Protein AF-A0AAP4A668-F1 (afdb_monomer_lite)

Foldseek 3Di:
DDAFAADCVLLVLLVCLCPVQVLLLQQQKDWDQPDPVVSDIDIDRCNVVLVVLSVLLNVLNVVRRPQDFPPVPDAFARLSVLVNLVSLVSNLVSLVVLCRSLVFDCVCQVQACPQVVDCADVNRDHLVLVSVLVNLLSYPWDCWSQPNVRNDPDNTKGFPHKGAQPCPVVDDRPAGIWGWIADPDPVDGTDIDGHHVRSVSVSSNVSSVCSVSSSVSSVVSVVVVVVVLVPDDQDDPVNDPDPLVSLVSVLVNCCSRVNPVPNPVSVVVSCVVPDDDPDPVPDD

Sequence (284 aa):
MFQIKIDTEILIKLREKINDEVNISYNKEYYYVVDKKRKKTKEFRAWDKICAIMDRLDDTIDYLNNLELNTGKYRKSAFDFYDFMNNASVVVDCIKELAKIFNVNDNYLKKSTNIFKQLGKDDEGTDEKYFEYLRSLCSVHPIETSRHRRYQDNDFECSPYVAWNNGIMGFNNDC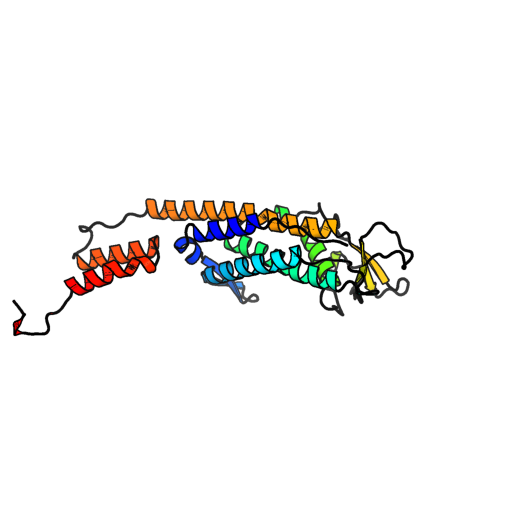DLFAIVYTSRDDEWSKKIGIYISQVFEYIETRVSFINNIVEEIEKYYNEVISFFKNKHIKKVCEFDNYIDYLKNLDKEAKERFGSEYSSKFDYIINLLTLKISNQKNKK

Secondary structure (DSSP, 8-state):
-B-----SHHHHHHHHHHHHTHHHHHT-EEEEEEETTTTEEEEEESHHHHHHHHHHHHHHHHHHHH--B--SS-SS--HHHHHHHHHHHHHHHHHHHHHHHTT---HHHHH--TTT----TTS---HHHHHHHHHHHHSS--S--GGGGGG-SSS--EEEEEEE--STT---TT-SEEEEEE---SS-SEEEEEE-HHHHHHHHHHHHHTHHHHHHHHHHHHHHHHHHHHHS----GGGSSSHHHHHHHHHHHHHHHH-GGGTHHHHHHHHHHT-----GGG--

Radius of gyration: 27.82 Å; chains: 1; bounding box: 86×35×78 Å

pLDDT: mean 86.7, std 12.18, range [50.31, 98.44]

Organism: Clostridium perfringens (NCBI:txid1502)

Structure (mmCIF, N/CA/C/O backbone):
data_AF-A0AAP4A668-F1
#
_entry.id   AF-A0AAP4A668-F1
#
loop_
_atom_site.group_PDB
_atom_site.id
_atom_site.type_symbol
_atom_site.label_atom_id
_atom_site.label_alt_id
_atom_site.label_comp_id
_atom_site.label_asym_id
_atom_site.label_entity_id
_atom_site.label_seq_id
_atom_site.pdbx_PDB_ins_code
_atom_site.Cartn_x
_atom_site.Cartn_y
_atom_site.Cartn_z
_atom_site.occupancy
_atom_site.B_iso_or_equiv
_atom_site.auth_seq_id
_atom_site.auth_comp_id
_atom_site.auth_asym_id
_atom_site.auth_atom_id
_atom_site.pdbx_PDB_model_num
ATOM 1 N N . MET A 1 1 ? 4.989 -7.606 -27.480 1.00 85.62 1 MET A N 1
ATOM 2 C CA . MET A 1 1 ? 3.854 -7.085 -26.698 1.00 85.62 1 MET A CA 1
ATOM 3 C C . MET A 1 1 ? 4.035 -7.573 -25.278 1.00 85.62 1 MET A C 1
ATOM 5 O O . MET A 1 1 ? 4.351 -8.747 -25.115 1.00 85.62 1 MET A O 1
ATOM 9 N N . PHE A 1 2 ? 3.911 -6.687 -24.296 1.00 93.25 2 PHE A N 1
ATOM 10 C CA . PHE A 1 2 ? 4.075 -7.027 -22.882 1.00 93.25 2 PHE A CA 1
ATOM 11 C C . PHE A 1 2 ? 2.800 -6.697 -22.120 1.00 93.25 2 PHE A C 1
ATOM 13 O O . PHE A 1 2 ? 2.133 -5.718 -22.438 1.00 93.25 2 PHE A O 1
ATOM 20 N N . GLN A 1 3 ? 2.481 -7.495 -21.111 1.00 96.00 3 GLN A N 1
ATOM 21 C CA . GLN A 1 3 ? 1.351 -7.259 -20.225 1.00 96.00 3 GLN A CA 1
ATOM 22 C C . GLN A 1 3 ? 1.674 -7.891 -18.875 1.00 96.00 3 GLN A C 1
ATOM 24 O O . GLN A 1 3 ? 2.141 -9.030 -18.831 1.00 96.00 3 GLN A O 1
ATOM 29 N N . ILE A 1 4 ? 1.465 -7.143 -17.795 1.00 97.25 4 ILE A N 1
ATOM 30 C CA . ILE A 1 4 ? 1.634 -7.663 -16.438 1.00 97.25 4 ILE A CA 1
ATOM 31 C C . ILE A 1 4 ? 0.404 -8.493 -16.060 1.00 97.25 4 ILE A C 1
ATOM 33 O O . ILE A 1 4 ? -0.700 -8.215 -16.534 1.00 97.25 4 ILE A O 1
ATOM 37 N N . LYS A 1 5 ? 0.584 -9.517 -15.224 1.00 96.06 5 LYS A N 1
ATOM 38 C CA . LYS A 1 5 ? -0.512 -10.331 -14.688 1.00 96.06 5 LYS A CA 1
ATOM 39 C C . LYS A 1 5 ? -0.355 -10.475 -13.182 1.00 96.06 5 LYS A C 1
ATOM 41 O O . LYS A 1 5 ? 0.213 -11.438 -12.684 1.00 96.06 5 LYS A O 1
ATOM 46 N N . ILE A 1 6 ? -0.873 -9.482 -12.477 1.00 96.19 6 ILE A N 1
ATOM 47 C CA . ILE A 1 6 ? -0.921 -9.422 -11.023 1.00 96.19 6 ILE A CA 1
ATOM 48 C C . ILE A 1 6 ? -2.115 -10.249 -10.537 1.00 96.19 6 ILE A C 1
ATOM 50 O O . ILE A 1 6 ? -3.244 -10.037 -10.987 1.00 96.19 6 ILE A O 1
ATOM 54 N N . ASP A 1 7 ? -1.871 -11.157 -9.594 1.00 93.00 7 ASP A N 1
ATOM 55 C CA . ASP A 1 7 ? -2.929 -11.886 -8.894 1.00 93.00 7 ASP A CA 1
ATOM 56 C C . ASP A 1 7 ? -3.789 -10.923 -8.058 1.00 93.00 7 ASP A C 1
ATOM 58 O O . ASP A 1 7 ? -3.287 -10.207 -7.191 1.00 93.00 7 ASP A O 1
ATOM 62 N N . THR A 1 8 ? -5.094 -10.902 -8.328 1.00 94.81 8 THR A N 1
ATOM 63 C CA . THR A 1 8 ? -6.057 -10.023 -7.650 1.00 94.81 8 THR A CA 1
ATOM 64 C C . THR A 1 8 ? -6.629 -10.641 -6.374 1.00 94.81 8 THR A C 1
ATOM 66 O O . THR A 1 8 ? -7.191 -9.913 -5.554 1.00 94.81 8 THR A O 1
ATOM 69 N N . GLU A 1 9 ? -6.425 -11.943 -6.124 1.00 96.50 9 GLU A N 1
ATOM 70 C CA . GLU A 1 9 ? -6.882 -12.595 -4.889 1.00 96.50 9 GLU A CA 1
ATOM 71 C C . GLU A 1 9 ? -6.282 -11.947 -3.639 1.00 96.50 9 GLU A C 1
ATOM 73 O O . GLU A 1 9 ? -6.915 -11.901 -2.585 1.00 96.50 9 GLU A O 1
ATOM 78 N N . ILE A 1 10 ? -5.061 -11.421 -3.739 1.00 96.62 10 ILE A N 1
ATOM 79 C CA . ILE A 1 10 ? -4.397 -10.735 -2.629 1.00 96.62 10 ILE A CA 1
ATOM 80 C C . ILE A 1 10 ? -5.128 -9.452 -2.204 1.00 96.62 10 ILE A C 1
ATOM 82 O O . ILE A 1 10 ? -5.138 -9.115 -1.019 1.00 96.62 10 ILE A O 1
ATOM 86 N N . LEU A 1 11 ? -5.784 -8.763 -3.144 1.00 97.19 11 LEU A N 1
ATOM 87 C CA . LEU A 1 11 ? -6.573 -7.560 -2.864 1.00 97.19 11 LEU A CA 1
ATOM 88 C C . LEU A 1 11 ? -7.901 -7.921 -2.203 1.00 97.19 11 LEU A C 1
ATOM 90 O O . LEU A 1 11 ? -8.307 -7.272 -1.239 1.00 97.19 11 LEU A O 1
ATOM 94 N N . ILE A 1 12 ? -8.524 -9.012 -2.658 1.00 96.88 12 ILE A N 1
ATOM 95 C CA . ILE A 1 12 ? -9.725 -9.573 -2.031 1.00 96.88 12 ILE A CA 1
ATOM 96 C C . ILE A 1 12 ? -9.417 -9.943 -0.578 1.00 96.88 12 ILE A C 1
ATOM 98 O O . ILE A 1 12 ? -10.105 -9.470 0.323 1.00 96.88 12 ILE A O 1
ATOM 102 N N . LYS A 1 13 ? -8.325 -10.681 -0.332 1.00 97.56 13 LYS A N 1
ATOM 103 C CA . LYS A 1 13 ? -7.878 -11.052 1.024 1.00 97.56 13 LYS A CA 1
ATOM 104 C C . LYS A 1 13 ? -7.642 -9.831 1.910 1.00 97.56 13 LYS A C 1
ATOM 106 O O . LYS A 1 13 ? -8.025 -9.840 3.077 1.00 97.56 13 LYS A O 1
ATOM 111 N N . LEU A 1 14 ? -7.030 -8.774 1.372 1.00 98.00 14 LEU A N 1
ATOM 112 C CA . LEU A 1 14 ? -6.840 -7.521 2.101 1.00 98.00 14 LEU A CA 1
ATOM 113 C C . LEU A 1 14 ? -8.177 -6.883 2.494 1.00 98.00 14 LEU A C 1
ATOM 115 O O . LEU A 1 14 ? -8.353 -6.483 3.647 1.00 98.00 14 LEU A O 1
ATOM 119 N N . ARG A 1 15 ? -9.112 -6.784 1.546 1.00 97.25 15 ARG A N 1
ATOM 120 C CA . ARG A 1 15 ? -10.426 -6.170 1.760 1.00 97.25 15 ARG A CA 1
ATOM 121 C C . ARG A 1 15 ? -11.269 -6.976 2.744 1.00 97.25 15 ARG A C 1
ATOM 123 O O . ARG A 1 15 ? -11.884 -6.387 3.628 1.00 97.25 15 ARG A O 1
ATOM 130 N N . GLU A 1 16 ? -11.283 -8.298 2.617 1.00 97.31 16 GLU A N 1
ATOM 131 C CA . GLU A 1 16 ? -11.929 -9.200 3.574 1.00 97.31 16 GLU A CA 1
ATOM 132 C C . GLU A 1 16 ? -11.339 -9.001 4.967 1.00 97.31 16 GLU A C 1
ATOM 134 O O . GLU A 1 16 ? -12.076 -8.666 5.891 1.00 97.31 16 GLU A O 1
ATOM 139 N N . LYS A 1 17 ? -10.005 -9.049 5.093 1.00 97.69 17 LYS A N 1
ATOM 140 C CA . LYS A 1 17 ? -9.335 -8.847 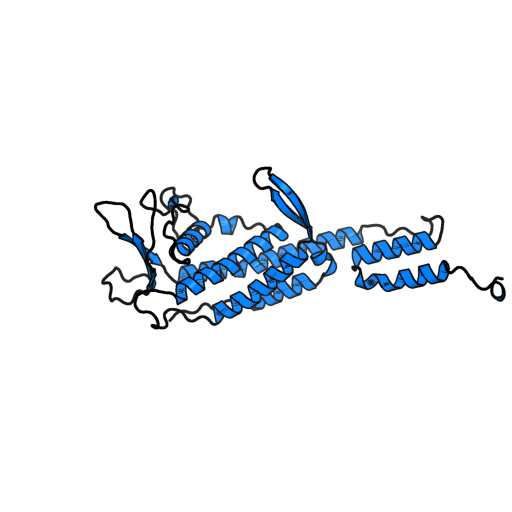6.379 1.00 97.69 17 LYS A CA 1
ATOM 141 C C . LYS A 1 17 ? -9.706 -7.510 7.014 1.00 97.69 17 LYS A C 1
ATOM 143 O O . LYS A 1 17 ? -10.060 -7.488 8.182 1.00 97.69 17 LYS A O 1
ATOM 148 N N . ILE A 1 18 ? -9.682 -6.405 6.267 1.00 96.69 18 ILE A N 1
ATOM 149 C CA . ILE A 1 18 ? -10.044 -5.079 6.800 1.00 96.69 18 ILE A CA 1
ATOM 150 C C . ILE A 1 18 ? -11.492 -5.031 7.319 1.00 96.69 18 ILE A C 1
ATOM 152 O O . ILE A 1 18 ? -11.787 -4.283 8.262 1.00 96.69 18 ILE A O 1
ATOM 156 N N . ASN A 1 19 ? -12.384 -5.817 6.716 1.00 94.69 19 ASN A N 1
ATOM 157 C CA . ASN A 1 19 ? -13.803 -5.862 7.052 1.00 94.69 19 ASN A CA 1
ATOM 158 C C . ASN A 1 19 ? -14.159 -6.897 8.131 1.00 94.69 19 ASN A C 1
ATOM 160 O O . ASN A 1 19 ? -15.222 -6.747 8.732 1.00 94.69 19 ASN A O 1
ATOM 164 N N . ASP A 1 20 ? -13.292 -7.879 8.415 1.00 94.31 20 ASP A N 1
ATOM 165 C CA . ASP A 1 20 ? -13.503 -8.885 9.472 1.00 94.31 20 ASP A CA 1
ATOM 166 C C . ASP A 1 20 ? -13.837 -8.225 10.820 1.00 94.31 20 ASP A C 1
ATOM 168 O O . ASP A 1 20 ? -14.759 -8.643 11.517 1.00 94.31 20 ASP A O 1
ATOM 172 N N . GLU A 1 21 ? -13.123 -7.146 11.159 1.00 93.50 21 GLU A N 1
ATOM 173 C CA . GLU A 1 21 ? -13.303 -6.378 12.393 1.00 93.50 21 GLU A CA 1
ATOM 174 C C . GLU A 1 21 ? -13.490 -4.883 12.088 1.00 93.50 21 GLU A C 1
ATOM 176 O O . GLU A 1 21 ? -12.699 -4.020 12.488 1.00 93.50 21 GLU A O 1
ATOM 181 N N . VAL A 1 22 ? -14.562 -4.557 11.354 1.00 91.38 22 VAL A N 1
ATOM 182 C CA . VAL A 1 22 ? -14.813 -3.208 10.806 1.00 91.38 22 VAL A CA 1
ATOM 183 C C . VAL A 1 22 ? -14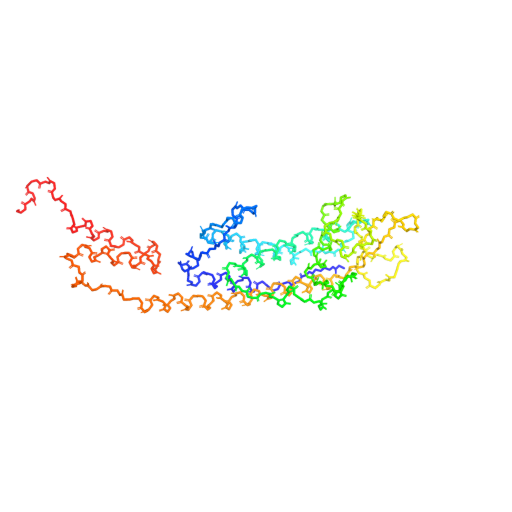.716 -2.084 11.843 1.00 91.38 22 VAL A C 1
ATOM 185 O O . VAL A 1 22 ? -14.130 -1.042 11.560 1.00 91.38 22 VAL A O 1
ATOM 188 N N . ASN A 1 23 ? -15.223 -2.276 13.068 1.00 91.56 23 ASN A N 1
ATOM 189 C CA . ASN A 1 23 ? -15.147 -1.249 14.113 1.00 91.56 23 ASN A CA 1
ATOM 190 C C . ASN A 1 23 ? -13.699 -1.020 14.585 1.00 91.56 23 ASN A C 1
ATOM 192 O O . ASN A 1 23 ? -13.319 0.114 14.883 1.00 91.56 23 ASN A O 1
ATOM 196 N N . ILE A 1 24 ? -12.874 -2.069 14.627 1.00 94.69 24 ILE A N 1
ATOM 197 C CA . ILE A 1 24 ? -11.456 -1.953 14.980 1.00 94.69 24 ILE A CA 1
ATOM 198 C C . ILE A 1 24 ? -10.714 -1.204 13.866 1.00 94.69 24 ILE A C 1
ATOM 200 O O . ILE A 1 24 ? -10.024 -0.223 14.144 1.00 94.69 24 ILE A O 1
ATOM 204 N N . SER A 1 25 ? -10.929 -1.581 12.603 1.00 94.62 25 SER A N 1
ATOM 205 C CA . SER A 1 25 ? -10.372 -0.871 11.440 1.00 94.62 25 SER A CA 1
ATOM 206 C C . SER A 1 25 ? -10.789 0.594 11.383 1.00 94.62 25 SER A C 1
ATOM 208 O O . SER A 1 25 ? -9.965 1.473 11.132 1.00 94.62 25 SER A O 1
ATOM 210 N N . TYR A 1 26 ? -12.064 0.872 11.647 1.00 92.38 26 TYR A N 1
ATOM 211 C CA . TYR A 1 26 ? -12.628 2.217 11.627 1.00 92.38 26 TYR A CA 1
ATOM 212 C C . TYR A 1 26 ? -11.972 3.138 12.665 1.00 92.38 26 TYR A C 1
ATOM 214 O O . TYR A 1 26 ? -11.742 4.324 12.410 1.00 92.38 26 TYR A O 1
ATOM 222 N N . ASN A 1 27 ? -11.631 2.585 13.831 1.00 92.31 27 ASN A N 1
ATOM 223 C CA . ASN A 1 27 ? -10.965 3.312 14.908 1.00 92.31 27 ASN A CA 1
ATOM 224 C C . ASN A 1 27 ? -9.433 3.261 14.830 1.00 92.31 27 ASN A C 1
ATOM 226 O O . ASN A 1 27 ? -8.776 3.807 15.713 1.00 92.31 27 ASN A O 1
ATOM 230 N N . LYS A 1 28 ? -8.843 2.668 13.782 1.00 93.88 28 LYS A N 1
ATOM 231 C CA . LYS A 1 28 ? -7.391 2.668 13.597 1.00 93.88 28 LYS A CA 1
ATOM 232 C C . LYS A 1 28 ? -6.875 4.103 13.483 1.00 93.88 28 LYS A C 1
ATOM 234 O O . LYS A 1 28 ? -7.190 4.825 12.537 1.00 93.88 28 LYS A O 1
ATOM 239 N N . GLU A 1 29 ? -6.057 4.506 14.446 1.00 92.25 29 GLU A N 1
ATOM 240 C CA . GLU A 1 29 ? -5.425 5.822 14.474 1.00 92.25 29 GLU A CA 1
ATOM 241 C C . GLU A 1 29 ? -4.156 5.857 13.617 1.00 92.25 29 GLU A C 1
ATOM 243 O O . GLU A 1 29 ? -3.389 4.892 13.533 1.00 92.25 29 GLU A O 1
ATOM 248 N N . TYR A 1 30 ? -3.938 7.006 12.980 1.00 86.31 30 TYR A N 1
ATOM 249 C CA . TYR A 1 30 ? -2.773 7.304 12.162 1.00 86.31 30 TYR A CA 1
ATOM 250 C C . TYR A 1 30 ? -2.279 8.729 12.430 1.00 86.31 30 TYR A C 1
ATOM 252 O O . TYR A 1 30 ? -3.050 9.695 12.450 1.00 86.31 30 TYR A O 1
ATOM 260 N N . TYR A 1 31 ? -0.964 8.867 12.601 1.00 84.94 31 TYR A N 1
ATOM 261 C CA . TYR A 1 31 ? -0.309 10.154 12.810 1.00 84.94 31 TYR A CA 1
ATOM 262 C C . TYR A 1 31 ? 0.059 10.795 11.475 1.00 84.94 31 TYR A C 1
ATOM 264 O O . TYR A 1 31 ? 0.913 10.302 10.740 1.00 84.94 31 TYR A O 1
ATOM 272 N N . TYR A 1 32 ? -0.536 11.950 11.189 1.00 79.06 32 TYR A N 1
ATOM 273 C CA . TYR A 1 32 ? -0.235 12.731 9.997 1.00 79.06 32 TYR A CA 1
ATOM 274 C C . TYR A 1 32 ? 0.557 13.994 10.339 1.00 79.06 32 TYR A C 1
ATOM 276 O O . TYR A 1 32 ? 0.223 14.739 11.265 1.00 79.06 32 TYR A O 1
ATOM 284 N N . VAL A 1 33 ? 1.609 14.265 9.565 1.00 81.06 33 VAL A N 1
ATOM 285 C CA . VAL A 1 33 ? 2.417 15.483 9.696 1.00 81.06 33 VAL A CA 1
ATOM 286 C C . VAL A 1 33 ? 1.678 16.644 9.027 1.00 81.06 33 VAL A C 1
ATOM 288 O O . VAL A 1 33 ? 1.689 16.780 7.806 1.00 81.06 33 VAL A O 1
ATOM 291 N N . VAL A 1 34 ? 1.054 17.500 9.836 1.00 82.19 34 VAL A N 1
ATOM 292 C CA . VAL A 1 34 ? 0.292 18.673 9.373 1.00 82.19 34 VAL A CA 1
ATOM 293 C C . VAL A 1 34 ? 1.178 19.887 9.077 1.00 82.19 34 VAL A C 1
ATOM 295 O O . VAL A 1 34 ? 0.805 20.736 8.275 1.00 82.19 34 VAL A O 1
ATOM 298 N N . ASP A 1 35 ? 2.364 19.971 9.690 1.00 79.31 35 ASP A N 1
ATOM 299 C CA . ASP A 1 35 ? 3.370 20.998 9.389 1.00 79.31 35 ASP A CA 1
ATOM 300 C C . ASP A 1 35 ? 4.756 20.349 9.317 1.00 79.31 35 ASP A C 1
ATOM 302 O O . ASP A 1 35 ? 5.357 20.017 10.341 1.00 79.31 35 ASP A O 1
ATOM 306 N N . LYS A 1 36 ? 5.274 20.182 8.094 1.00 77.81 36 LYS A N 1
ATOM 307 C CA . LYS A 1 36 ? 6.600 19.592 7.853 1.00 77.81 36 LYS A CA 1
ATOM 308 C C . LYS A 1 36 ? 7.739 20.455 8.401 1.00 77.81 36 LYS A C 1
ATOM 310 O O . LYS A 1 36 ? 8.731 19.902 8.863 1.00 77.81 36 LYS A O 1
ATOM 315 N N . LYS A 1 37 ? 7.608 21.789 8.382 1.00 80.44 37 LYS A N 1
ATOM 316 C CA . LYS A 1 37 ? 8.662 22.707 8.854 1.00 80.44 37 LYS A CA 1
ATOM 317 C C . LYS A 1 37 ? 8.786 22.665 10.374 1.00 80.44 37 LYS A C 1
ATOM 319 O O . LYS A 1 37 ? 9.893 22.689 10.897 1.00 80.44 37 LYS A O 1
ATOM 324 N N . ARG A 1 38 ? 7.653 22.571 11.075 1.00 78.69 38 ARG A N 1
ATOM 325 C CA . ARG A 1 38 ? 7.602 22.507 12.547 1.00 78.69 38 ARG A CA 1
ATOM 326 C C . ARG A 1 38 ? 7.519 21.087 13.107 1.00 78.69 38 ARG A C 1
ATOM 328 O O . ARG A 1 38 ? 7.401 20.933 14.316 1.00 78.69 38 ARG A O 1
ATOM 335 N N . LYS A 1 39 ? 7.547 20.065 12.243 1.00 79.50 39 LYS A N 1
ATOM 336 C CA . LYS A 1 39 ? 7.343 18.647 12.592 1.00 79.50 39 LYS A CA 1
ATOM 337 C C . LYS A 1 39 ? 6.079 18.414 13.433 1.00 79.50 39 LYS A C 1
ATOM 339 O O . LYS A 1 39 ? 6.057 17.555 14.308 1.00 79.50 39 LYS A O 1
ATOM 344 N N . LYS A 1 40 ? 5.020 19.189 13.182 1.00 82.44 40 LYS A N 1
ATOM 345 C CA . LYS A 1 40 ? 3.767 19.059 13.930 1.00 82.44 40 LYS A CA 1
ATOM 346 C C . LYS A 1 40 ? 2.989 17.864 13.398 1.00 82.44 40 LYS A C 1
ATOM 348 O O . LYS A 1 40 ? 2.644 17.838 12.215 1.00 82.44 40 LYS A O 1
ATOM 353 N N . THR A 1 41 ? 2.686 16.917 14.274 1.00 84.06 41 THR A N 1
ATOM 354 C CA . THR A 1 41 ? 1.828 15.768 13.987 1.00 84.06 41 THR A CA 1
ATOM 355 C C . THR A 1 41 ? 0.443 15.970 14.588 1.00 84.06 41 THR A C 1
ATOM 357 O O . THR A 1 41 ? 0.269 16.677 15.583 1.00 84.06 41 THR A O 1
ATOM 360 N N . LYS A 1 42 ? -0.563 15.385 13.945 1.00 85.50 42 LYS A N 1
ATOM 361 C CA . LYS A 1 42 ? -1.917 15.268 14.476 1.00 85.50 42 LYS A CA 1
ATOM 362 C C . LYS A 1 42 ? -2.429 13.860 14.199 1.00 85.50 42 LYS A C 1
ATOM 364 O O . LYS A 1 42 ? -2.088 13.262 13.182 1.00 85.50 42 LYS A O 1
ATOM 369 N N . GLU A 1 43 ? -3.216 13.357 15.130 1.00 87.38 43 GLU A N 1
ATOM 370 C CA . GLU A 1 43 ? -3.849 12.051 15.060 1.00 87.38 43 GLU A CA 1
ATOM 371 C C . GLU A 1 43 ? -5.197 12.148 14.342 1.00 87.38 43 GLU A C 1
ATOM 373 O O . GLU A 1 43 ? -5.958 13.106 14.534 1.00 87.38 43 GLU A O 1
ATOM 378 N N . PHE A 1 44 ? -5.458 11.176 13.475 1.00 87.38 44 PHE A N 1
ATOM 379 C CA . PHE A 1 44 ? -6.696 11.051 12.718 1.00 87.38 44 PHE A CA 1
ATOM 380 C C . PHE A 1 44 ? -7.083 9.578 12.613 1.00 87.38 44 PHE A C 1
ATOM 382 O O . PHE A 1 44 ? -6.221 8.700 12.660 1.00 87.38 44 PHE A O 1
ATOM 389 N N . ARG A 1 45 ? -8.372 9.311 12.390 1.00 91.06 45 ARG A N 1
ATOM 390 C CA . ARG A 1 45 ? -8.824 7.983 11.970 1.00 91.06 45 ARG A CA 1
ATOM 391 C C . ARG A 1 45 ? -8.328 7.702 10.558 1.00 91.06 45 ARG A C 1
ATOM 393 O O . ARG A 1 45 ? -8.485 8.533 9.665 1.00 91.06 45 ARG A O 1
ATOM 400 N N . ALA A 1 46 ? -7.738 6.532 10.361 1.00 92.94 46 ALA A N 1
ATOM 401 C CA . ALA A 1 46 ? -7.178 6.114 9.084 1.00 92.94 46 ALA A CA 1
ATOM 402 C C . ALA A 1 46 ? -8.241 5.616 8.090 1.00 92.94 46 ALA A C 1
ATOM 404 O O . ALA A 1 46 ? -7.921 5.450 6.918 1.00 92.94 46 ALA A O 1
ATOM 405 N N . TRP A 1 47 ? -9.482 5.393 8.535 1.00 94.44 47 TRP A N 1
ATOM 406 C CA . TRP A 1 47 ? -10.535 4.714 7.774 1.00 94.44 47 TRP A CA 1
ATOM 407 C C . TRP A 1 47 ? -10.742 5.238 6.348 1.00 94.44 47 TRP A C 1
ATOM 409 O O . TRP A 1 47 ? -10.650 4.462 5.401 1.00 94.44 47 TRP A O 1
ATOM 419 N N . ASP A 1 48 ? -10.937 6.549 6.174 1.00 91.75 48 ASP A N 1
ATOM 420 C CA . ASP A 1 48 ? -11.174 7.136 4.845 1.00 91.75 48 ASP A CA 1
ATOM 421 C C . ASP A 1 48 ? -9.981 6.904 3.906 1.00 91.75 48 ASP A C 1
ATOM 423 O O . ASP A 1 48 ? -10.139 6.644 2.714 1.00 91.75 48 ASP A O 1
ATOM 427 N N . LYS A 1 49 ? -8.765 6.951 4.462 1.00 93.25 49 LYS A N 1
ATOM 428 C CA . LYS A 1 49 ? -7.528 6.697 3.723 1.00 93.25 49 LYS A CA 1
ATOM 429 C C . LYS A 1 49 ? -7.376 5.217 3.378 1.00 93.25 49 LYS A C 1
ATOM 431 O O . LYS A 1 49 ? -6.938 4.912 2.276 1.00 93.25 49 LYS A O 1
ATOM 436 N N . ILE A 1 50 ? -7.747 4.318 4.288 1.00 96.44 50 ILE A N 1
ATOM 437 C CA . ILE A 1 50 ? -7.766 2.871 4.049 1.00 96.44 50 ILE A CA 1
ATOM 438 C C . ILE A 1 50 ? -8.749 2.538 2.917 1.00 96.44 50 ILE A C 1
ATOM 440 O O . ILE A 1 50 ? -8.361 1.851 1.976 1.00 96.44 50 ILE A O 1
ATOM 444 N N . CYS A 1 51 ? -9.974 3.074 2.956 1.00 95.56 51 CYS A N 1
ATOM 445 C CA . CYS A 1 51 ? -10.978 2.868 1.906 1.00 95.56 51 CYS A CA 1
ATOM 446 C C . CYS A 1 51 ? -10.474 3.360 0.547 1.00 95.56 51 CYS A C 1
ATOM 448 O O . CYS A 1 51 ? -10.448 2.597 -0.414 1.00 95.56 51 CYS A O 1
ATOM 450 N N . ALA A 1 52 ? -9.970 4.599 0.492 1.00 96.31 52 ALA A N 1
ATOM 451 C CA . ALA A 1 52 ? -9.423 5.164 -0.737 1.00 96.31 52 ALA A CA 1
ATOM 452 C C . ALA A 1 52 ? -8.241 4.351 -1.291 1.00 96.31 52 ALA A C 1
ATOM 454 O O . ALA A 1 52 ? -8.099 4.243 -2.505 1.00 96.31 52 ALA A O 1
ATOM 455 N N . ILE A 1 53 ? -7.393 3.788 -0.422 1.00 97.25 53 ILE A N 1
ATOM 456 C CA . ILE A 1 53 ? -6.294 2.904 -0.826 1.00 97.25 53 ILE A CA 1
ATOM 457 C C . ILE A 1 53 ? -6.830 1.609 -1.443 1.00 97.25 53 ILE A C 1
ATOM 459 O O . ILE A 1 53 ? -6.357 1.238 -2.511 1.00 97.25 53 ILE A O 1
ATOM 463 N N . MET A 1 54 ? -7.792 0.932 -0.806 1.00 97.38 54 MET A N 1
ATOM 464 C CA . MET A 1 54 ? -8.346 -0.323 -1.335 1.00 97.38 54 MET A CA 1
ATOM 465 C C . MET A 1 54 ? -9.006 -0.111 -2.699 1.00 97.38 54 MET A C 1
ATOM 467 O O . MET A 1 54 ? -8.702 -0.840 -3.635 1.00 97.38 54 MET A O 1
ATOM 471 N N . ASP A 1 55 ? -9.828 0.931 -2.838 1.00 96.75 55 ASP A N 1
ATOM 472 C CA . ASP A 1 55 ? -10.500 1.236 -4.107 1.00 96.75 55 ASP A CA 1
ATOM 473 C C . ASP A 1 55 ? -9.481 1.583 -5.204 1.00 96.75 55 ASP A C 1
ATOM 475 O O . ASP A 1 55 ? -9.581 1.116 -6.335 1.00 96.75 55 ASP A O 1
ATOM 479 N N . ARG A 1 56 ? -8.429 2.340 -4.858 1.00 96.50 56 ARG A N 1
ATOM 480 C CA . ARG A 1 56 ? -7.343 2.651 -5.797 1.00 96.50 56 ARG A CA 1
ATOM 481 C C . ARG A 1 56 ? -6.553 1.421 -6.212 1.00 96.50 56 ARG A C 1
ATOM 483 O O . ARG A 1 56 ? -6.152 1.357 -7.372 1.00 96.50 56 ARG A O 1
ATOM 490 N N . LEU A 1 57 ? -6.284 0.496 -5.294 1.00 97.88 57 LEU A N 1
ATOM 491 C CA . LEU A 1 57 ? -5.584 -0.743 -5.617 1.00 97.88 57 LEU A CA 1
ATOM 492 C C . LEU A 1 57 ? -6.413 -1.594 -6.575 1.00 97.88 57 LEU A C 1
ATOM 494 O O . LEU A 1 57 ? -5.868 -2.000 -7.596 1.00 97.88 57 LEU A O 1
ATOM 498 N N . ASP A 1 58 ? -7.702 -1.784 -6.288 1.00 96.81 58 ASP A N 1
ATOM 499 C CA . ASP A 1 58 ? -8.609 -2.574 -7.125 1.00 96.81 58 ASP A CA 1
ATOM 500 C C . ASP A 1 58 ? -8.692 -1.996 -8.548 1.00 96.81 58 ASP A C 1
ATOM 502 O O . ASP A 1 58 ? -8.361 -2.689 -9.513 1.00 96.81 58 ASP A O 1
ATOM 506 N N . ASP A 1 59 ? -9.014 -0.703 -8.680 1.00 96.38 59 ASP A N 1
ATOM 507 C CA . ASP A 1 59 ? -9.147 -0.037 -9.983 1.00 96.38 59 ASP A CA 1
ATOM 508 C C . ASP A 1 59 ? -7.831 -0.046 -10.777 1.00 96.38 59 ASP A C 1
ATOM 510 O O . ASP A 1 59 ? -7.801 -0.300 -11.984 1.00 96.38 59 ASP A O 1
ATOM 514 N N . THR A 1 60 ? -6.713 0.265 -10.111 1.00 97.31 60 THR A N 1
ATOM 515 C CA . THR A 1 60 ? -5.432 0.454 -10.806 1.00 97.31 60 THR A CA 1
ATOM 516 C C . THR A 1 60 ? -4.802 -0.882 -11.184 1.00 97.31 60 THR A C 1
ATOM 518 O O . THR A 1 60 ? -4.202 -0.983 -12.251 1.00 97.31 60 THR A O 1
ATOM 521 N N . ILE A 1 61 ? -4.922 -1.918 -10.349 1.00 97.75 61 ILE A N 1
ATOM 522 C CA . ILE A 1 61 ? -4.399 -3.249 -10.681 1.00 97.75 61 ILE A CA 1
ATOM 523 C C . ILE A 1 61 ? -5.225 -3.887 -11.798 1.00 97.75 61 ILE A C 1
ATOM 525 O O . ILE A 1 61 ? -4.627 -4.451 -12.716 1.00 97.75 61 ILE A O 1
ATOM 529 N N . ASP A 1 62 ? -6.555 -3.746 -11.785 1.00 97.50 62 ASP A N 1
ATOM 530 C CA . ASP A 1 62 ? -7.386 -4.195 -12.908 1.00 97.50 62 ASP A CA 1
ATOM 531 C C . ASP A 1 62 ? -6.991 -3.479 -14.208 1.00 97.50 62 ASP A C 1
ATOM 533 O O . ASP A 1 62 ? -6.756 -4.122 -15.235 1.00 97.50 62 ASP A O 1
ATOM 537 N N . TYR A 1 63 ? -6.785 -2.159 -14.155 1.00 97.94 63 TYR A N 1
ATOM 538 C CA . TYR A 1 63 ? -6.289 -1.402 -15.302 1.00 97.94 63 TYR A CA 1
ATOM 539 C C . TYR A 1 63 ? -4.940 -1.927 -15.819 1.00 97.94 63 TYR A C 1
ATOM 541 O O . TYR A 1 63 ? -4.803 -2.223 -17.008 1.00 97.94 63 TYR A O 1
ATOM 549 N N . LEU A 1 64 ? -3.948 -2.089 -14.935 1.00 97.75 64 LEU A N 1
ATOM 550 C CA . LEU A 1 64 ? -2.611 -2.567 -15.303 1.00 97.75 64 LEU A CA 1
ATOM 551 C C . LEU A 1 64 ? -2.645 -3.984 -15.898 1.00 97.75 64 LEU A C 1
ATOM 553 O O . LEU A 1 64 ? -1.949 -4.244 -16.878 1.00 97.75 64 LEU A O 1
ATOM 557 N N . ASN A 1 65 ? -3.479 -4.876 -15.359 1.00 97.69 65 ASN A N 1
ATOM 558 C CA . ASN A 1 65 ? -3.639 -6.251 -15.846 1.00 97.69 65 ASN A CA 1
ATOM 559 C C . ASN A 1 65 ? -4.222 -6.341 -17.262 1.00 97.69 65 ASN A C 1
ATOM 561 O O . ASN A 1 65 ? -4.000 -7.341 -17.959 1.00 97.69 65 ASN A O 1
ATOM 565 N N . ASN A 1 66 ? -4.971 -5.317 -17.677 1.00 96.75 66 ASN A N 1
ATOM 566 C CA . ASN A 1 66 ? -5.584 -5.207 -18.997 1.00 96.75 66 ASN A CA 1
ATOM 567 C C . ASN A 1 66 ? -4.776 -4.320 -19.963 1.00 96.75 66 ASN A C 1
ATOM 569 O O . ASN A 1 66 ? -5.050 -4.316 -21.163 1.00 96.75 66 ASN A O 1
ATOM 573 N N . LEU A 1 67 ? -3.746 -3.613 -19.487 1.00 95.31 67 LEU A N 1
ATOM 574 C CA . LEU A 1 67 ? -2.930 -2.718 -20.307 1.00 95.31 67 LEU A CA 1
ATOM 575 C C . LEU A 1 67 ? -1.892 -3.495 -21.134 1.00 95.31 67 LEU A C 1
ATOM 577 O O . LEU A 1 67 ? -0.958 -4.092 -20.600 1.00 95.31 67 LEU A O 1
ATOM 581 N N . GLU A 1 68 ? -2.034 -3.460 -22.458 1.00 94.69 68 GLU A N 1
ATOM 582 C CA . GLU A 1 68 ? -1.044 -3.997 -23.395 1.00 94.69 68 GLU A CA 1
ATOM 583 C C . GLU A 1 68 ? 0.019 -2.948 -23.745 1.00 94.69 68 GLU A C 1
ATOM 585 O O . GLU A 1 68 ? -0.285 -1.830 -24.169 1.00 94.69 68 GLU A O 1
ATOM 590 N N . LEU A 1 69 ? 1.285 -3.339 -23.626 1.00 92.50 69 LEU A N 1
ATOM 591 C CA . LEU A 1 69 ? 2.449 -2.518 -23.937 1.00 92.50 69 LEU A CA 1
ATOM 592 C C . LEU A 1 69 ? 3.118 -2.969 -25.238 1.00 92.50 69 LEU A C 1
ATOM 594 O O . LEU A 1 69 ? 3.131 -4.155 -25.592 1.00 92.50 69 LEU A O 1
ATOM 598 N N . ASN A 1 70 ? 3.754 -2.019 -25.916 1.00 88.88 70 ASN A N 1
ATOM 599 C CA . ASN A 1 70 ? 4.396 -2.185 -27.213 1.00 88.88 70 ASN A CA 1
ATOM 600 C C . ASN A 1 70 ? 3.421 -2.686 -28.290 1.00 88.88 70 ASN A C 1
ATOM 602 O O . ASN A 1 70 ? 3.682 -3.661 -28.998 1.00 88.88 70 ASN A O 1
ATOM 606 N N . THR A 1 71 ? 2.274 -2.015 -28.412 1.00 82.62 71 THR A N 1
ATOM 607 C CA . THR A 1 71 ? 1.241 -2.321 -29.425 1.00 82.62 71 THR A CA 1
ATOM 608 C C . THR A 1 71 ? 1.613 -1.833 -30.832 1.00 82.62 71 THR A C 1
ATOM 610 O O . THR A 1 71 ? 0.859 -2.018 -31.784 1.00 82.62 71 THR A O 1
ATOM 613 N N . GLY A 1 72 ? 2.757 -1.155 -30.990 1.00 74.75 72 GLY A N 1
ATOM 614 C CA . GLY A 1 72 ? 3.188 -0.559 -32.260 1.00 74.75 72 GLY A CA 1
ATOM 615 C C . GLY A 1 72 ? 2.429 0.714 -32.662 1.00 74.75 72 GLY A C 1
ATOM 616 O O . GLY A 1 72 ? 2.713 1.290 -33.714 1.00 74.75 72 GLY A O 1
ATOM 617 N N . LYS A 1 73 ? 1.499 1.195 -31.822 1.00 72.88 73 LYS A N 1
ATOM 618 C CA . LYS A 1 73 ? 0.686 2.400 -32.071 1.00 72.88 73 LYS A CA 1
ATOM 619 C C . LYS A 1 73 ? 1.525 3.678 -32.203 1.00 72.88 73 LYS A C 1
ATOM 621 O O . LYS A 1 73 ? 1.186 4.558 -32.992 1.00 72.88 73 LYS A O 1
ATOM 626 N N . TYR A 1 74 ? 2.630 3.778 -31.464 1.00 69.25 74 TYR A N 1
ATOM 627 C CA . TYR A 1 74 ? 3.502 4.952 -31.438 1.00 69.25 74 TYR A CA 1
ATOM 628 C C . TYR A 1 74 ? 4.935 4.570 -31.826 1.00 69.25 74 TYR A C 1
ATOM 630 O O . TYR A 1 74 ? 5.549 3.702 -31.217 1.00 69.25 74 TYR A O 1
ATOM 638 N N . ARG A 1 75 ? 5.487 5.224 -32.859 1.00 62.28 75 ARG A N 1
ATOM 639 C CA . ARG A 1 75 ? 6.792 4.850 -33.447 1.00 62.28 75 ARG A CA 1
ATOM 640 C C . ARG A 1 75 ? 8.015 5.474 -32.771 1.00 62.28 75 ARG A C 1
ATOM 642 O O . ARG A 1 75 ? 9.120 4.987 -32.970 1.00 62.28 75 ARG A O 1
ATOM 649 N N . LYS A 1 76 ? 7.838 6.582 -32.045 1.00 65.50 76 LYS A N 1
ATOM 650 C CA . LYS A 1 76 ? 8.943 7.384 -31.478 1.00 65.50 76 LYS A CA 1
ATOM 651 C C . LYS A 1 76 ? 8.842 7.610 -29.969 1.00 65.50 76 LYS A C 1
ATOM 653 O O . LYS A 1 76 ? 9.737 8.217 -29.399 1.00 65.50 76 LYS A O 1
ATOM 658 N N . SER A 1 77 ? 7.761 7.160 -29.336 1.00 76.56 77 SER A N 1
ATOM 659 C CA . SER A 1 77 ? 7.562 7.323 -27.900 1.00 76.56 77 SER A CA 1
ATOM 660 C C . SER A 1 77 ? 6.720 6.184 -27.336 1.00 76.56 77 SER A C 1
ATOM 662 O O . SER A 1 77 ? 5.734 5.791 -27.954 1.00 76.56 77 SER A O 1
ATOM 664 N N . ALA A 1 78 ? 7.112 5.670 -26.176 1.00 87.19 78 ALA A N 1
ATOM 665 C CA . ALA A 1 78 ? 6.423 4.616 -25.444 1.00 87.19 78 ALA A CA 1
ATOM 666 C C . ALA A 1 78 ? 5.363 5.210 -24.494 1.00 87.19 78 ALA A C 1
ATOM 668 O O . ALA A 1 78 ? 5.499 5.158 -23.276 1.00 87.19 78 ALA A O 1
ATOM 669 N N . PHE A 1 79 ? 4.318 5.834 -25.055 1.00 86.44 79 PHE A N 1
ATOM 670 C CA . PHE A 1 79 ? 3.234 6.438 -24.259 1.00 86.44 79 PHE A CA 1
ATOM 671 C C . PHE A 1 79 ? 2.484 5.422 -23.394 1.00 86.44 79 PHE A C 1
ATOM 673 O O . PHE A 1 79 ? 2.082 5.742 -22.281 1.00 86.44 79 PHE A O 1
ATOM 680 N N . ASP A 1 80 ? 2.327 4.204 -23.905 1.00 89.56 80 ASP A N 1
ATOM 681 C CA . ASP A 1 80 ? 1.810 3.055 -23.165 1.00 89.56 80 ASP A CA 1
ATOM 682 C C . ASP A 1 80 ? 2.665 2.749 -21.927 1.00 89.56 80 ASP A C 1
ATOM 684 O O . ASP A 1 80 ? 2.135 2.540 -20.839 1.00 89.56 80 ASP A O 1
ATOM 688 N N . PHE A 1 81 ? 3.990 2.808 -22.059 1.00 91.12 81 PHE A N 1
ATOM 689 C CA . PHE A 1 81 ? 4.903 2.632 -20.934 1.00 91.12 81 PHE A CA 1
ATOM 690 C C . PHE A 1 81 ? 4.861 3.796 -19.932 1.00 91.12 81 PHE A C 1
ATOM 692 O O . PHE A 1 81 ? 4.952 3.566 -18.728 1.00 91.12 81 PHE A O 1
ATOM 699 N N . TYR A 1 82 ? 4.688 5.042 -20.383 1.00 89.06 82 TYR A N 1
ATOM 700 C CA . TYR A 1 82 ? 4.503 6.178 -19.467 1.00 89.06 82 TYR A CA 1
ATOM 701 C C . TYR A 1 82 ? 3.248 6.021 -18.620 1.00 89.06 82 TYR A C 1
ATOM 703 O O . TYR A 1 82 ? 3.274 6.229 -17.407 1.00 89.06 82 TYR A O 1
ATOM 711 N N . ASP A 1 83 ? 2.148 5.653 -19.270 1.00 90.56 83 ASP A N 1
ATOM 712 C CA . ASP A 1 83 ? 0.878 5.423 -18.605 1.00 90.56 83 ASP A CA 1
ATOM 713 C C . ASP A 1 83 ? 0.981 4.260 -17.610 1.00 90.56 83 ASP A C 1
ATOM 715 O O . ASP A 1 83 ? 0.593 4.402 -16.447 1.00 90.56 83 ASP A O 1
ATOM 719 N N . PHE A 1 84 ? 1.635 3.165 -18.010 1.00 94.25 84 PHE A N 1
ATOM 720 C CA . PHE A 1 84 ? 1.973 2.064 -17.112 1.00 94.25 84 PHE A CA 1
ATOM 721 C C . PHE A 1 84 ? 2.763 2.545 -15.889 1.00 94.25 84 PHE A C 1
ATOM 723 O O . PHE A 1 84 ? 2.342 2.307 -14.762 1.00 94.25 84 PHE A O 1
ATOM 730 N N . MET A 1 85 ? 3.879 3.258 -16.077 1.00 93.62 85 MET A N 1
ATOM 731 C CA . MET A 1 85 ? 4.745 3.706 -14.977 1.00 93.62 85 MET A CA 1
ATOM 732 C C . MET A 1 85 ? 4.028 4.655 -14.009 1.00 93.62 85 MET A C 1
ATOM 734 O O . MET A 1 85 ? 4.242 4.577 -12.795 1.00 93.62 85 MET A O 1
ATOM 738 N N . ASN A 1 86 ? 3.162 5.533 -14.521 1.00 91.19 86 ASN A N 1
ATOM 739 C CA . ASN A 1 86 ? 2.367 6.434 -13.689 1.00 91.19 86 ASN A CA 1
ATOM 740 C C . ASN A 1 86 ? 1.377 5.650 -12.817 1.00 91.19 86 ASN A C 1
ATOM 742 O O . ASN A 1 86 ? 1.368 5.834 -11.600 1.00 91.19 86 ASN A O 1
ATOM 746 N N . ASN A 1 87 ? 0.608 4.732 -13.402 1.00 94.31 87 ASN A N 1
ATOM 747 C CA . ASN A 1 87 ? -0.354 3.911 -12.661 1.00 94.31 87 ASN A CA 1
ATOM 748 C C . ASN A 1 87 ? 0.339 2.929 -11.701 1.00 94.31 87 ASN A C 1
ATOM 750 O O . ASN A 1 87 ? -0.044 2.811 -10.539 1.00 94.31 87 ASN A O 1
ATOM 754 N N . ALA A 1 88 ? 1.441 2.312 -12.124 1.00 96.00 88 ALA A N 1
ATOM 755 C CA . ALA A 1 88 ? 2.268 1.454 -11.285 1.00 96.00 88 ALA A CA 1
ATOM 756 C C . ALA A 1 88 ? 2.796 2.199 -10.045 1.00 96.00 88 ALA A C 1
ATOM 758 O O . ALA A 1 88 ? 2.826 1.649 -8.944 1.00 96.00 88 ALA A O 1
ATOM 759 N N . SER A 1 89 ? 3.155 3.479 -10.187 1.00 93.88 89 SER A N 1
ATOM 760 C CA . SER A 1 89 ? 3.584 4.292 -9.045 1.00 93.88 89 SER A CA 1
ATOM 761 C C . SER A 1 89 ? 2.470 4.548 -8.027 1.00 93.88 89 SER A C 1
ATOM 763 O O . SER A 1 89 ? 2.739 4.526 -6.828 1.00 93.88 89 SER A O 1
ATOM 765 N N . VAL A 1 90 ? 1.219 4.692 -8.482 1.00 94.38 90 VAL A N 1
ATOM 766 C CA . VAL A 1 90 ? 0.050 4.826 -7.598 1.00 94.38 90 VAL A CA 1
ATOM 767 C C . VAL A 1 90 ? -0.140 3.561 -6.763 1.00 94.38 90 VAL A C 1
ATOM 769 O O . VAL A 1 90 ? -0.343 3.666 -5.553 1.00 94.38 90 VAL A O 1
ATOM 772 N N . VAL A 1 91 ? -0.010 2.376 -7.370 1.00 97.50 91 VAL A N 1
ATOM 773 C CA . VAL A 1 91 ? -0.072 1.086 -6.654 1.00 97.50 91 VAL A CA 1
ATOM 774 C C . VAL A 1 91 ? 1.005 1.017 -5.570 1.00 97.50 91 VAL A C 1
ATOM 776 O O . VAL A 1 91 ? 0.709 0.732 -4.409 1.00 97.50 91 VAL A O 1
ATOM 779 N N . VAL A 1 92 ? 2.252 1.343 -5.920 1.00 96.81 92 VAL A N 1
ATOM 780 C CA . VAL A 1 92 ? 3.383 1.336 -4.979 1.00 96.81 92 VAL A CA 1
ATOM 781 C C . VAL A 1 92 ? 3.149 2.298 -3.810 1.00 96.81 92 VAL A C 1
ATOM 783 O O . VAL A 1 92 ? 3.390 1.930 -2.659 1.00 96.81 92 VAL A O 1
ATOM 786 N N . ASP A 1 93 ? 2.660 3.508 -4.079 1.00 95.25 93 ASP A N 1
ATOM 787 C CA . ASP A 1 93 ? 2.385 4.507 -3.045 1.00 95.25 93 ASP A CA 1
ATOM 788 C C . ASP A 1 93 ? 1.233 4.083 -2.125 1.00 95.25 93 ASP A C 1
ATOM 790 O O . ASP A 1 93 ? 1.338 4.234 -0.905 1.00 95.25 93 ASP A O 1
ATOM 794 N N . CYS A 1 94 ? 0.172 3.487 -2.677 1.00 97.62 94 CYS A N 1
ATOM 795 C CA . CYS A 1 94 ? -0.936 2.930 -1.901 1.00 97.62 94 CYS A CA 1
ATOM 796 C C . CYS A 1 94 ? -0.446 1.872 -0.902 1.00 97.62 94 CYS A C 1
ATOM 798 O O . CYS A 1 94 ? -0.766 1.944 0.285 1.00 97.62 94 CYS A O 1
ATOM 800 N N . ILE A 1 95 ? 0.402 0.944 -1.353 1.00 97.94 95 ILE A N 1
ATOM 801 C CA . ILE A 1 95 ? 0.968 -0.123 -0.513 1.00 97.94 95 ILE A CA 1
ATOM 802 C C . ILE A 1 95 ? 1.894 0.456 0.563 1.00 97.94 95 ILE A C 1
ATOM 804 O O . ILE A 1 95 ? 1.796 0.075 1.730 1.00 97.94 95 ILE A O 1
ATOM 808 N N . LYS A 1 96 ? 2.756 1.422 0.211 1.00 95.50 96 LYS A N 1
ATOM 809 C CA . LYS A 1 96 ? 3.625 2.117 1.180 1.00 95.50 96 LYS A CA 1
ATOM 810 C C . LYS A 1 96 ? 2.814 2.835 2.256 1.00 95.50 96 LYS A C 1
ATOM 812 O O . LYS A 1 96 ? 3.181 2.803 3.430 1.00 95.50 96 LYS A O 1
ATOM 817 N N . GLU A 1 97 ? 1.740 3.522 1.881 1.00 94.38 97 GLU A N 1
ATOM 818 C CA . GLU A 1 97 ? 0.891 4.221 2.844 1.00 94.38 97 GLU A CA 1
ATOM 819 C C . GLU A 1 97 ? 0.112 3.253 3.732 1.00 94.38 97 GLU A C 1
ATOM 821 O O . GLU A 1 97 ? 0.007 3.495 4.934 1.00 94.38 97 GLU A O 1
ATOM 826 N N . LEU A 1 98 ? -0.359 2.133 3.188 1.00 96.12 98 LEU A N 1
ATOM 827 C CA . LEU A 1 98 ? -1.027 1.097 3.967 1.00 96.12 98 LEU A CA 1
ATOM 828 C C . LEU A 1 98 ? -0.079 0.444 4.983 1.00 96.12 98 LEU A C 1
ATOM 830 O O . LEU A 1 98 ? -0.419 0.329 6.161 1.00 96.12 98 LEU A O 1
ATOM 834 N N . ALA A 1 99 ? 1.147 0.121 4.563 1.00 96.25 99 ALA A N 1
ATOM 835 C CA . ALA A 1 99 ? 2.195 -0.381 5.448 1.00 96.25 99 ALA A CA 1
ATOM 836 C C . ALA A 1 99 ? 2.489 0.598 6.596 1.00 96.25 99 ALA A C 1
ATOM 838 O O . ALA A 1 99 ? 2.634 0.182 7.743 1.00 96.25 99 ALA A O 1
ATOM 839 N N . LYS A 1 100 ? 2.503 1.912 6.328 1.00 93.81 100 LYS A N 1
ATOM 840 C CA . LYS A 1 100 ? 2.657 2.938 7.376 1.00 93.81 100 LYS A CA 1
ATOM 841 C C . LYS A 1 100 ? 1.475 2.979 8.342 1.00 93.81 100 LYS A C 1
ATOM 843 O O . LYS A 1 100 ? 1.697 3.158 9.533 1.00 93.81 100 LYS A O 1
ATOM 848 N N . ILE A 1 101 ? 0.239 2.841 7.859 1.00 94.38 101 ILE A N 1
ATOM 849 C CA . ILE A 1 101 ? -0.960 2.839 8.716 1.00 94.38 101 ILE A CA 1
ATOM 850 C C . ILE A 1 101 ? -0.896 1.688 9.725 1.00 94.38 101 ILE A C 1
ATOM 852 O O . ILE A 1 101 ? -1.174 1.889 10.908 1.00 94.38 101 ILE A O 1
ATOM 856 N N . PHE A 1 102 ? -0.472 0.506 9.280 1.00 95.25 102 PHE A N 1
ATOM 857 C CA . PHE A 1 102 ? -0.373 -0.689 10.122 1.00 95.25 102 PHE A CA 1
ATOM 858 C C . PHE A 1 102 ? 1.018 -0.923 10.728 1.00 95.25 102 PHE A C 1
ATOM 860 O O . PHE A 1 102 ? 1.233 -1.945 11.363 1.00 95.25 102 PHE A O 1
ATOM 867 N N . ASN A 1 103 ? 1.941 0.039 10.609 1.00 94.44 103 ASN A N 1
ATOM 868 C CA . ASN A 1 103 ? 3.314 -0.046 11.130 1.00 94.44 103 ASN A CA 1
ATOM 869 C C . ASN A 1 103 ? 4.088 -1.302 10.676 1.00 94.44 103 ASN A C 1
ATOM 87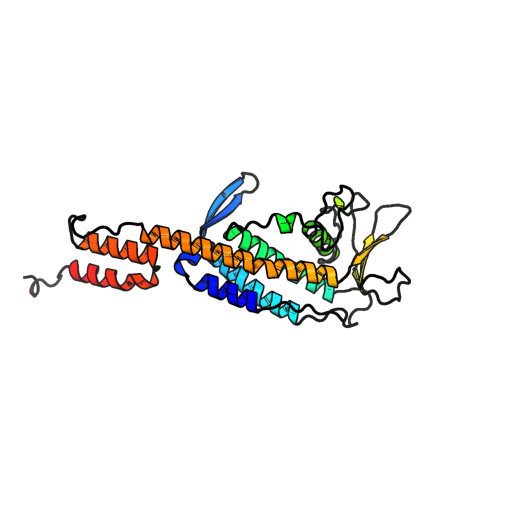1 O O . ASN A 1 103 ? 4.915 -1.839 11.413 1.00 94.44 103 ASN A O 1
ATOM 875 N N . VAL A 1 104 ? 3.843 -1.751 9.448 1.00 96.62 104 VAL A N 1
ATOM 876 C CA . VAL A 1 104 ? 4.464 -2.944 8.868 1.00 96.62 104 VAL A CA 1
ATOM 877 C C . VAL A 1 104 ? 5.924 -2.651 8.533 1.00 96.62 104 VAL A C 1
ATOM 879 O O . VAL A 1 104 ? 6.243 -1.648 7.890 1.00 96.62 104 VAL A O 1
ATOM 882 N N . ASN A 1 105 ? 6.831 -3.532 8.955 1.00 95.25 105 ASN A N 1
ATOM 883 C CA . ASN A 1 105 ? 8.254 -3.389 8.661 1.00 95.25 105 ASN A CA 1
ATOM 884 C C . ASN A 1 105 ? 8.545 -3.705 7.185 1.00 95.25 105 ASN A C 1
ATOM 886 O O . ASN A 1 105 ? 8.493 -4.855 6.755 1.00 95.25 105 ASN A O 1
ATOM 890 N N . ASP A 1 106 ? 8.916 -2.677 6.430 1.00 94.12 106 ASP A N 1
ATOM 891 C CA . ASP A 1 106 ? 9.236 -2.727 5.001 1.00 94.12 106 ASP A CA 1
ATOM 892 C C . ASP A 1 106 ? 10.735 -2.490 4.716 1.00 94.12 106 ASP A C 1
ATOM 894 O O . ASP A 1 106 ? 11.139 -2.244 3.576 1.00 94.12 106 ASP A O 1
ATOM 898 N N . ASN A 1 107 ? 11.599 -2.555 5.739 1.00 93.31 107 ASN A N 1
ATOM 899 C CA . ASN A 1 107 ? 13.018 -2.201 5.605 1.00 93.31 107 ASN A CA 1
ATOM 900 C C . ASN A 1 107 ? 13.768 -3.064 4.584 1.00 93.31 107 ASN A C 1
ATOM 902 O O . ASN A 1 107 ? 14.702 -2.577 3.946 1.00 93.31 107 ASN A O 1
ATOM 906 N N . TYR A 1 108 ? 13.383 -4.332 4.432 1.00 92.75 108 TYR A N 1
ATOM 907 C CA . TYR A 1 108 ? 14.008 -5.227 3.461 1.00 92.75 108 TYR A CA 1
ATOM 908 C C . TYR A 1 108 ? 13.692 -4.803 2.017 1.00 92.75 108 TYR A C 1
ATOM 910 O O . TYR A 1 108 ? 14.584 -4.820 1.174 1.00 92.75 108 TYR A O 1
ATOM 918 N N . LEU A 1 109 ? 12.474 -4.316 1.745 1.00 93.06 109 LEU A N 1
ATOM 919 C CA . LEU A 1 109 ? 12.088 -3.782 0.434 1.00 93.06 109 LEU A CA 1
ATOM 920 C C . LEU A 1 109 ? 12.820 -2.477 0.117 1.00 93.06 109 LEU A C 1
ATOM 922 O O . LEU A 1 109 ? 13.284 -2.292 -1.008 1.00 93.06 109 LEU A O 1
ATOM 926 N N . LYS A 1 110 ? 12.959 -1.596 1.116 1.00 91.00 110 LYS A N 1
ATOM 927 C CA . LYS A 1 110 ? 13.662 -0.306 0.987 1.00 91.00 110 LYS A CA 1
ATOM 928 C C . LYS A 1 110 ? 15.143 -0.463 0.660 1.00 91.00 110 LYS A C 1
ATOM 930 O O . LYS A 1 110 ? 15.708 0.386 -0.027 1.00 91.00 110 LYS A O 1
ATOM 935 N N . LYS A 1 111 ? 15.767 -1.522 1.183 1.00 93.56 111 LYS A N 1
ATOM 936 C CA . LYS A 1 111 ? 17.196 -1.832 1.018 1.00 93.56 111 LYS A CA 1
ATOM 937 C C . LYS A 1 111 ? 17.485 -2.816 -0.118 1.00 93.56 111 LYS A C 1
ATOM 939 O O . LYS A 1 111 ? 18.654 -3.076 -0.379 1.00 93.56 111 LYS A O 1
ATOM 944 N N . SER A 1 112 ? 16.457 -3.371 -0.761 1.00 95.31 112 SER A N 1
ATOM 945 C CA . SER A 1 112 ? 16.626 -4.341 -1.844 1.00 95.31 112 SER A CA 1
ATOM 946 C C . SER A 1 112 ? 17.364 -3.725 -3.031 1.00 95.31 112 SER A C 1
ATOM 948 O O . SER A 1 112 ? 17.136 -2.566 -3.378 1.00 95.31 112 SER A O 1
ATOM 950 N N . THR A 1 113 ? 18.234 -4.517 -3.650 1.00 96.06 113 THR A N 1
ATOM 951 C CA . THR A 1 113 ? 19.001 -4.183 -4.863 1.00 96.06 113 THR A CA 1
ATOM 952 C C . THR A 1 113 ? 18.925 -5.300 -5.909 1.00 96.06 113 THR A C 1
ATOM 954 O O . THR A 1 113 ? 19.662 -5.291 -6.895 1.00 96.06 113 THR A O 1
ATOM 957 N N . ASN A 1 114 ? 18.066 -6.295 -5.680 1.00 95.69 114 ASN A N 1
ATOM 958 C CA . ASN A 1 114 ? 18.092 -7.571 -6.387 1.00 95.69 114 ASN A CA 1
ATOM 959 C C . ASN A 1 114 ? 17.470 -7.496 -7.785 1.00 95.69 114 ASN A C 1
ATOM 961 O O . ASN A 1 114 ? 17.862 -8.276 -8.654 1.00 95.69 114 ASN A O 1
ATOM 965 N N . ILE A 1 115 ? 16.537 -6.564 -7.994 1.00 96.81 115 ILE A N 1
ATOM 966 C CA . ILE A 1 115 ? 15.701 -6.508 -9.197 1.00 96.81 115 ILE A CA 1
ATOM 967 C C . ILE A 1 115 ? 16.428 -5.739 -10.294 1.00 96.81 115 ILE A C 1
ATOM 969 O O . ILE A 1 115 ? 16.776 -6.292 -11.340 1.00 96.81 115 ILE A O 1
ATOM 973 N N . PHE A 1 116 ? 16.724 -4.462 -10.042 1.00 95.06 116 PHE A N 1
ATOM 974 C CA . PHE A 1 116 ? 17.352 -3.603 -11.044 1.00 95.06 116 PHE A CA 1
ATOM 975 C C . PHE A 1 116 ? 18.875 -3.727 -11.042 1.00 95.06 116 PHE A C 1
ATOM 977 O O . PHE A 1 116 ? 19.496 -3.553 -12.089 1.00 95.06 116 PHE A O 1
ATOM 984 N N . LYS A 1 117 ? 19.477 -4.052 -9.885 1.00 93.12 117 LYS A N 1
ATOM 985 C CA . LYS A 1 117 ? 20.938 -4.158 -9.693 1.00 93.12 117 LYS A CA 1
ATOM 986 C C . LYS A 1 117 ? 21.686 -2.865 -10.042 1.00 93.12 117 LYS A C 1
ATOM 988 O O . LYS A 1 117 ? 22.796 -2.892 -10.564 1.00 93.12 117 LYS A O 1
ATOM 993 N N . GLN A 1 118 ? 21.065 -1.721 -9.750 1.00 91.75 118 GLN A N 1
ATOM 994 C CA . GLN A 1 118 ? 21.589 -0.387 -10.050 1.00 91.75 118 GLN A CA 1
ATOM 995 C C . GLN A 1 118 ? 21.918 0.360 -8.757 1.00 91.75 118 GLN A C 1
ATOM 997 O O . GLN A 1 118 ? 21.058 1.010 -8.161 1.00 91.75 118 GLN A O 1
ATOM 1002 N N . LEU A 1 119 ? 23.177 0.271 -8.321 1.00 90.06 119 LEU A N 1
ATOM 1003 C CA . LEU A 1 119 ? 23.644 0.936 -7.099 1.00 90.06 119 LEU A CA 1
ATOM 1004 C C . LEU A 1 119 ? 23.949 2.432 -7.306 1.00 90.06 119 LEU A C 1
ATOM 1006 O O . LEU A 1 119 ? 23.973 3.195 -6.345 1.00 90.06 119 LEU A O 1
ATOM 1010 N N . GLY A 1 120 ? 24.100 2.884 -8.553 1.00 87.19 120 GLY A N 1
ATOM 1011 C CA . GLY A 1 120 ? 24.496 4.261 -8.854 1.00 87.19 120 GLY A CA 1
ATOM 1012 C C . GLY A 1 120 ? 25.959 4.542 -8.495 1.00 87.19 120 GLY A C 1
ATOM 1013 O O . GLY A 1 120 ? 26.727 3.627 -8.223 1.00 87.19 120 GLY A O 1
ATOM 1014 N N . LYS A 1 121 ? 26.362 5.817 -8.536 1.00 86.00 121 LYS A N 1
ATOM 1015 C CA . LYS A 1 121 ? 27.778 6.220 -8.384 1.00 86.00 121 LYS A CA 1
ATOM 1016 C C . LYS A 1 121 ? 28.322 6.162 -6.958 1.00 86.00 121 LYS A C 1
ATOM 1018 O O . LYS A 1 121 ? 29.532 6.197 -6.776 1.00 86.00 121 LYS A O 1
ATOM 1023 N N . ASP A 1 122 ? 27.435 6.163 -5.970 1.00 86.81 122 ASP A N 1
ATOM 1024 C CA . ASP A 1 122 ? 27.766 6.185 -4.544 1.00 86.81 122 ASP A CA 1
ATOM 1025 C C . ASP A 1 122 ? 27.564 4.817 -3.870 1.00 86.81 122 ASP A C 1
ATOM 1027 O O . ASP A 1 122 ? 27.618 4.736 -2.649 1.00 86.81 122 ASP A O 1
ATOM 1031 N N . ASP A 1 123 ? 27.305 3.762 -4.650 1.00 88.44 123 ASP A N 1
ATOM 1032 C CA . ASP A 1 123 ? 27.034 2.392 -4.193 1.00 88.44 123 ASP A CA 1
ATOM 1033 C C . ASP A 1 123 ? 25.862 2.239 -3.197 1.00 88.44 123 ASP A C 1
ATOM 1035 O O . ASP A 1 123 ? 25.668 1.187 -2.588 1.00 88.44 123 ASP A O 1
ATOM 1039 N N . GLU A 1 124 ? 25.022 3.265 -3.048 1.00 90.25 124 GLU A N 1
ATOM 1040 C CA . GLU A 1 124 ? 23.925 3.281 -2.075 1.00 90.25 124 GLU A CA 1
ATOM 1041 C C . GLU A 1 124 ? 22.534 3.095 -2.709 1.00 90.25 124 GLU A C 1
ATOM 1043 O O . GLU A 1 124 ? 21.501 3.268 -2.037 1.00 90.25 124 GLU A O 1
ATOM 1048 N N . GLY A 1 125 ? 22.469 2.901 -4.026 1.00 91.25 125 GLY A N 1
ATOM 1049 C CA . GLY A 1 125 ? 21.240 2.713 -4.794 1.00 91.25 125 GLY A CA 1
ATOM 1050 C C . GLY A 1 125 ? 20.422 1.521 -4.310 1.00 91.25 125 GLY A C 1
ATOM 1051 O O . GLY A 1 125 ? 20.939 0.581 -3.716 1.00 91.25 125 GLY A O 1
ATOM 1052 N N . THR A 1 126 ? 19.114 1.593 -4.531 1.00 96.19 126 THR A N 1
ATOM 1053 C CA . THR A 1 126 ? 18.155 0.543 -4.169 1.00 96.19 126 THR A CA 1
ATOM 1054 C C . THR A 1 126 ? 17.115 0.424 -5.267 1.00 96.19 126 THR A C 1
ATOM 1056 O O . THR A 1 126 ? 16.935 1.360 -6.052 1.00 96.19 126 THR A O 1
ATOM 1059 N N . ASP A 1 127 ? 16.401 -0.699 -5.305 1.00 96.69 127 ASP A N 1
ATOM 1060 C CA . ASP A 1 127 ? 15.376 -0.951 -6.313 1.00 96.69 127 ASP A CA 1
ATOM 1061 C C . ASP A 1 127 ? 14.300 0.143 -6.297 1.00 96.69 127 ASP A C 1
ATOM 1063 O O . ASP A 1 127 ? 13.867 0.616 -7.342 1.00 96.69 127 ASP A O 1
ATOM 1067 N N . GLU A 1 128 ? 13.927 0.618 -5.106 1.00 94.31 128 GLU A N 1
ATOM 1068 C CA . GLU A 1 128 ? 12.987 1.729 -4.937 1.00 94.31 128 GLU A CA 1
ATOM 1069 C C . GLU A 1 128 ? 13.530 3.036 -5.519 1.00 94.31 128 GLU A C 1
ATOM 1071 O O . GLU A 1 128 ? 12.846 3.702 -6.296 1.00 94.31 128 GLU A O 1
ATOM 1076 N N . LYS A 1 129 ? 14.780 3.388 -5.198 1.00 93.12 129 LYS A N 1
ATOM 1077 C CA . LYS A 1 129 ? 15.408 4.610 -5.714 1.00 93.12 129 LYS A CA 1
ATOM 1078 C C . LYS A 1 129 ? 15.554 4.561 -7.234 1.00 93.12 129 LYS A C 1
ATOM 1080 O O . LYS A 1 129 ? 15.406 5.590 -7.890 1.00 93.12 129 LYS A O 1
ATOM 1085 N N . TYR A 1 130 ? 15.876 3.394 -7.789 1.00 94.19 130 TYR A N 1
ATOM 1086 C CA . TYR A 1 130 ? 16.015 3.232 -9.232 1.00 94.19 130 TYR A CA 1
ATOM 1087 C C . TYR A 1 130 ? 14.656 3.244 -9.943 1.00 94.19 130 TYR A C 1
ATOM 1089 O O . TYR A 1 130 ? 14.517 3.918 -10.959 1.00 94.19 130 TYR A O 1
ATOM 1097 N N . PHE A 1 131 ? 13.622 2.614 -9.378 1.00 93.75 131 PHE A N 1
ATOM 1098 C CA . PHE A 1 131 ? 12.254 2.733 -9.887 1.00 93.75 131 PHE A CA 1
ATOM 1099 C C . PHE A 1 131 ? 11.778 4.193 -9.904 1.00 93.75 131 PHE A C 1
ATOM 1101 O O . PHE A 1 131 ? 11.204 4.646 -10.892 1.00 93.75 131 PHE A O 1
ATOM 1108 N N . GLU A 1 132 ? 12.051 4.961 -8.844 1.00 90.50 132 GLU A N 1
ATOM 1109 C CA . GLU A 1 132 ? 11.735 6.393 -8.805 1.00 90.50 132 GLU A CA 1
ATOM 1110 C C . GLU A 1 132 ? 12.493 7.188 -9.873 1.00 90.50 132 GLU A C 1
ATOM 1112 O O . GLU A 1 132 ? 11.911 8.084 -10.487 1.00 90.50 132 GLU A O 1
ATOM 1117 N N . TYR A 1 133 ? 13.753 6.833 -10.139 1.00 88.94 133 TYR A N 1
ATOM 1118 C CA . TYR A 1 133 ? 14.521 7.411 -11.237 1.00 88.94 133 TYR A CA 1
ATOM 1119 C C . TYR A 1 133 ? 13.904 7.081 -12.598 1.00 88.94 133 TYR A C 1
ATOM 1121 O O . TYR A 1 133 ? 13.626 8.006 -13.361 1.00 88.94 133 TYR A O 1
ATOM 1129 N N . LEU A 1 134 ? 13.587 5.812 -12.878 1.00 89.62 134 LEU A N 1
ATOM 1130 C CA . LEU A 1 134 ? 12.897 5.415 -14.110 1.00 89.62 134 LEU A CA 1
ATOM 1131 C C . LEU A 1 134 ? 11.570 6.161 -14.267 1.00 89.62 134 LEU A C 1
ATOM 1133 O O . LEU A 1 134 ? 11.312 6.746 -15.316 1.00 89.62 134 LEU A O 1
ATOM 1137 N N . ARG A 1 135 ? 10.757 6.228 -13.209 1.00 86.62 135 ARG A N 1
ATOM 1138 C CA . ARG A 1 135 ? 9.509 7.000 -13.202 1.00 86.62 135 ARG A CA 1
ATOM 1139 C C . ARG A 1 135 ? 9.761 8.474 -13.500 1.00 86.62 135 ARG A C 1
ATOM 1141 O O . ARG A 1 135 ? 8.987 9.075 -14.233 1.00 86.62 135 ARG A O 1
ATOM 1148 N N . SER A 1 136 ? 10.831 9.064 -12.969 1.00 82.50 136 SER A N 1
ATOM 1149 C CA . SER A 1 136 ? 11.177 10.455 -13.269 1.00 82.50 136 SER A CA 1
ATOM 1150 C C . SER A 1 136 ? 11.491 10.658 -14.751 1.00 82.50 136 SER A C 1
ATOM 1152 O O . SER A 1 136 ? 11.065 11.653 -15.310 1.00 82.50 136 SER A O 1
ATOM 1154 N N . LEU A 1 137 ? 12.132 9.699 -15.419 1.00 78.56 137 LEU A N 1
ATOM 1155 C CA . LEU A 1 137 ? 12.411 9.766 -16.859 1.00 78.56 137 LEU A CA 1
ATOM 1156 C C . LEU A 1 137 ? 11.161 9.524 -17.723 1.00 78.56 137 LEU A C 1
ATOM 1158 O O . LEU A 1 137 ? 11.086 10.004 -18.849 1.00 78.56 137 LEU A O 1
ATOM 1162 N N . CYS A 1 138 ? 10.192 8.774 -17.191 1.00 75.94 138 CYS A N 1
ATOM 1163 C CA . CYS A 1 138 ? 9.016 8.273 -17.912 1.00 75.94 138 CYS A CA 1
ATOM 1164 C C . CYS A 1 138 ? 7.701 8.994 -17.548 1.00 75.94 138 CYS A C 1
ATOM 1166 O O . CYS A 1 138 ? 6.645 8.652 -18.074 1.00 75.94 138 CYS A O 1
ATOM 1168 N N . SER A 1 139 ? 7.735 9.958 -16.627 1.00 67.06 139 SER A N 1
ATOM 1169 C CA . SER A 1 139 ? 6.586 10.793 -16.255 1.00 67.06 139 SER A CA 1
ATOM 1170 C C . SER A 1 139 ? 6.383 11.905 -17.289 1.00 67.06 139 SER A C 1
ATOM 1172 O O . SER A 1 139 ? 7.289 12.191 -18.068 1.00 67.06 139 SER A O 1
ATOM 1174 N N . VAL A 1 140 ? 5.210 12.557 -17.283 1.00 54.31 140 VAL A N 1
ATOM 1175 C CA . VAL A 1 140 ? 4.885 13.715 -18.142 1.00 54.31 140 VAL A CA 1
ATOM 1176 C C . VAL A 1 140 ? 6.086 14.674 -18.190 1.00 54.31 140 VAL A C 1
ATOM 1178 O O . VAL A 1 140 ? 6.417 15.300 -17.186 1.00 54.31 140 VAL A O 1
ATOM 1181 N N . HIS A 1 141 ? 6.760 14.675 -19.344 1.00 52.59 141 HIS A N 1
ATOM 1182 C CA . HIS A 1 141 ? 8.116 15.158 -19.628 1.00 52.59 141 HIS A CA 1
ATOM 1183 C C . HIS A 1 141 ? 8.720 16.148 -18.614 1.00 52.59 141 HIS A C 1
ATOM 1185 O O . HIS A 1 141 ? 8.465 17.355 -18.700 1.00 52.59 141 HIS A O 1
ATOM 1191 N N . PRO A 1 142 ? 9.587 15.696 -17.694 1.00 50.31 142 PRO A N 1
ATOM 1192 C CA . PRO A 1 142 ? 10.385 16.614 -16.911 1.00 50.31 142 PRO A CA 1
ATOM 1193 C C . PRO A 1 142 ? 11.445 17.243 -17.811 1.00 50.31 142 PRO A C 1
ATOM 1195 O O . PRO A 1 142 ? 12.392 16.599 -18.259 1.00 50.31 142 PRO A O 1
ATOM 1198 N N . ILE A 1 143 ? 11.306 18.552 -18.002 1.00 52.03 143 ILE A N 1
ATOM 1199 C CA . ILE A 1 143 ? 12.363 19.426 -18.523 1.00 52.03 143 ILE A CA 1
ATOM 1200 C C . ILE A 1 143 ? 13.586 19.408 -17.575 1.00 52.03 143 ILE A C 1
ATOM 1202 O O . ILE A 1 143 ? 14.665 19.830 -17.966 1.00 52.03 143 ILE A O 1
ATOM 1206 N N . GLU A 1 144 ? 13.458 18.863 -16.356 1.00 52.50 144 GLU A N 1
ATOM 1207 C CA . GLU A 1 144 ? 14.547 18.712 -15.389 1.00 52.50 144 GLU A CA 1
ATOM 1208 C C . GLU A 1 144 ? 14.323 17.502 -14.455 1.00 52.50 144 GLU A C 1
ATOM 1210 O O . GLU A 1 144 ? 13.289 17.399 -13.793 1.00 52.50 144 GLU A O 1
ATOM 1215 N N . THR A 1 145 ? 15.301 16.592 -14.358 1.00 56.31 145 THR A N 1
ATOM 1216 C CA . THR A 1 145 ? 15.250 15.396 -13.480 1.00 56.31 145 THR A CA 1
ATOM 1217 C C . THR A 1 145 ? 16.220 15.455 -12.293 1.00 56.31 145 THR A C 1
ATOM 1219 O O . THR A 1 145 ? 16.478 14.445 -11.641 1.00 56.31 145 THR A O 1
ATOM 1222 N N . SER A 1 146 ? 16.739 16.643 -11.958 1.00 57.97 146 SER A N 1
ATOM 1223 C CA . SER A 1 146 ? 17.811 16.926 -10.972 1.00 57.97 146 SER A CA 1
ATOM 1224 C C . SER A 1 146 ? 17.618 16.365 -9.548 1.00 57.97 146 SER A C 1
ATOM 1226 O O . SER A 1 146 ? 18.534 16.411 -8.725 1.00 57.97 146 SER A O 1
ATOM 1228 N N . ARG A 1 147 ? 16.450 15.793 -9.228 1.00 63.41 147 ARG A N 1
ATOM 1229 C CA . ARG A 1 147 ? 16.151 15.153 -7.936 1.00 63.41 147 ARG A CA 1
ATOM 1230 C C . ARG A 1 147 ? 16.847 13.800 -7.733 1.00 63.41 147 ARG A C 1
ATOM 1232 O O . ARG A 1 147 ? 16.914 13.345 -6.594 1.00 63.41 147 ARG A O 1
ATOM 1239 N N . HIS A 1 148 ? 17.381 13.178 -8.788 1.00 71.81 148 HIS A N 1
ATOM 1240 C CA . HIS A 1 148 ? 17.952 11.823 -8.746 1.00 71.81 148 HIS A CA 1
ATOM 1241 C C . HIS A 1 148 ? 19.461 11.769 -9.059 1.00 71.81 148 HIS A C 1
ATOM 1243 O O . HIS A 1 148 ? 19.917 10.833 -9.710 1.00 71.81 148 HIS A O 1
ATOM 1249 N N . ARG A 1 149 ? 20.249 12.736 -8.551 1.00 68.56 149 ARG A N 1
ATOM 1250 C CA . ARG A 1 149 ? 21.702 12.915 -8.813 1.00 68.56 149 ARG A CA 1
ATOM 1251 C C . ARG A 1 149 ? 22.548 11.641 -8.796 1.00 68.56 149 ARG A C 1
ATOM 1253 O O . ARG A 1 149 ? 23.483 11.515 -9.573 1.00 68.56 149 ARG A O 1
ATOM 1260 N N . ARG A 1 150 ? 22.202 10.680 -7.940 1.00 82.38 150 ARG A N 1
ATOM 1261 C CA . ARG A 1 150 ? 22.887 9.386 -7.808 1.00 82.38 150 ARG A CA 1
ATOM 1262 C C . ARG A 1 150 ? 23.013 8.600 -9.115 1.00 82.38 150 ARG A C 1
ATOM 1264 O O . ARG A 1 150 ? 23.993 7.881 -9.303 1.00 82.38 150 ARG A O 1
ATOM 1271 N N . TYR A 1 151 ? 22.012 8.714 -9.981 1.00 75.31 151 TYR A N 1
ATOM 1272 C CA . TYR A 1 151 ? 21.954 8.006 -11.260 1.00 75.31 151 TYR A CA 1
ATOM 1273 C C . TYR A 1 151 ? 22.315 8.906 -12.448 1.00 75.31 151 TYR A C 1
ATOM 1275 O O . TYR A 1 151 ? 22.331 8.437 -13.587 1.00 75.31 151 TYR A O 1
ATOM 1283 N N . GLN A 1 152 ? 22.625 10.179 -12.182 1.00 72.06 152 GLN A N 1
ATOM 1284 C CA . GLN A 1 152 ? 22.895 11.184 -13.202 1.00 72.06 152 GLN A CA 1
ATOM 1285 C C . GLN A 1 152 ? 24.375 11.263 -13.552 1.00 72.06 152 GLN A C 1
ATOM 1287 O O . GLN A 1 152 ? 25.259 11.065 -12.708 1.00 72.06 152 GLN A O 1
ATOM 1292 N N . ASP A 1 153 ? 24.645 11.609 -14.807 1.00 65.19 153 ASP A N 1
ATOM 1293 C CA . ASP A 1 153 ? 25.993 11.879 -15.283 1.00 65.19 153 ASP A CA 1
ATOM 1294 C C . ASP A 1 153 ? 26.464 13.321 -15.116 1.00 65.19 153 ASP A C 1
ATOM 1296 O O . ASP A 1 153 ? 27.674 13.526 -15.067 1.00 65.19 153 ASP A O 1
ATOM 1300 N N . ASN A 1 154 ? 25.549 14.272 -14.886 1.00 65.88 154 ASN A N 1
ATOM 1301 C CA . ASN A 1 154 ? 25.851 15.699 -14.699 1.00 65.88 154 ASN A CA 1
ATOM 1302 C C . ASN A 1 154 ? 24.937 16.373 -13.658 1.00 65.88 154 ASN A C 1
ATOM 1304 O O . ASN A 1 154 ? 24.082 15.725 -13.054 1.00 65.88 154 ASN A O 1
ATOM 1308 N N . ASP A 1 155 ? 25.095 17.693 -13.497 1.00 60.03 155 ASP A N 1
ATOM 1309 C CA . ASP A 1 155 ? 24.322 18.540 -12.575 1.00 60.03 155 ASP A CA 1
ATOM 1310 C C . ASP A 1 155 ? 22.804 18.516 -12.831 1.00 60.03 155 ASP A C 1
ATOM 1312 O O . ASP A 1 155 ? 22.013 18.659 -11.892 1.00 60.03 155 ASP A O 1
ATOM 1316 N N . PHE A 1 156 ? 22.392 18.321 -14.088 1.00 59.88 156 PHE A N 1
ATOM 1317 C CA . PHE A 1 156 ? 21.006 18.068 -14.470 1.00 59.88 156 PHE A CA 1
ATOM 1318 C C . PHE A 1 156 ? 20.922 17.177 -15.718 1.00 59.88 156 PHE A C 1
ATOM 1320 O O . PHE A 1 156 ? 21.830 17.131 -16.546 1.00 59.88 156 PHE A O 1
ATOM 1327 N N . GLU A 1 157 ? 19.802 16.469 -15.844 1.00 63.72 157 GLU A N 1
ATOM 1328 C CA . GLU A 1 157 ? 19.475 15.589 -16.965 1.00 63.72 157 GLU A CA 1
ATOM 1329 C C . GLU A 1 157 ? 18.046 15.888 -17.444 1.00 63.72 157 GLU A C 1
ATOM 1331 O O . GLU A 1 157 ? 17.139 16.104 -16.626 1.00 63.72 157 GLU A O 1
ATOM 1336 N N . CYS A 1 158 ? 17.832 15.874 -18.760 1.00 62.22 158 CYS A N 1
ATOM 1337 C CA . CYS A 1 158 ? 16.523 16.091 -19.381 1.00 62.22 158 CYS A CA 1
ATOM 1338 C C . CYS A 1 158 ? 16.177 14.876 -20.242 1.00 62.22 158 CYS A C 1
ATOM 1340 O O . CYS A 1 158 ? 16.939 14.546 -21.148 1.00 62.22 158 CYS A O 1
ATOM 1342 N N . SER A 1 159 ? 15.038 14.217 -20.015 1.00 62.59 159 SER A N 1
ATOM 1343 C CA . SER A 1 159 ? 14.622 13.099 -20.872 1.00 62.59 159 SER A CA 1
ATOM 1344 C C . SER A 1 159 ? 13.572 13.556 -21.885 1.00 62.59 159 SER A C 1
ATOM 1346 O O . SER A 1 159 ? 12.444 13.874 -21.500 1.00 62.59 159 SER A O 1
ATOM 1348 N N . PRO A 1 160 ? 13.906 13.625 -23.186 1.00 63.53 160 PRO A N 1
ATOM 1349 C CA . PRO A 1 160 ? 12.949 14.034 -24.207 1.00 63.53 160 PRO A CA 1
ATOM 1350 C C . PRO A 1 160 ? 11.906 12.944 -24.495 1.00 63.53 160 PRO A C 1
ATOM 1352 O O . PRO A 1 160 ? 10.763 13.275 -24.805 1.00 63.53 160 PRO A O 1
ATOM 1355 N N . TYR A 1 161 ? 12.286 11.661 -24.433 1.00 71.38 161 TYR A N 1
ATOM 1356 C CA . TYR A 1 161 ? 11.415 10.524 -24.722 1.00 71.38 161 TYR A CA 1
ATOM 1357 C C . TYR A 1 161 ? 12.052 9.176 -24.336 1.00 71.38 161 TYR A C 1
ATOM 1359 O O . TYR A 1 161 ? 13.274 9.008 -24.319 1.00 71.38 161 TYR A O 1
ATOM 1367 N N . VAL A 1 162 ? 11.184 8.190 -24.122 1.00 83.19 162 VAL A N 1
ATOM 1368 C CA . VAL A 1 162 ? 11.467 6.756 -24.048 1.00 83.19 162 VAL A CA 1
ATOM 1369 C C . VAL A 1 162 ? 10.904 6.096 -25.296 1.00 83.19 162 VAL A C 1
ATOM 1371 O O . VAL A 1 162 ? 9.791 6.423 -25.714 1.00 83.19 162 VAL A O 1
ATOM 1374 N N . ALA A 1 163 ? 11.643 5.167 -25.893 1.00 85.19 163 ALA A N 1
ATOM 1375 C CA . ALA A 1 163 ? 11.218 4.446 -27.087 1.00 85.19 163 ALA A CA 1
ATOM 1376 C C . ALA A 1 163 ? 11.397 2.934 -26.926 1.00 85.19 163 ALA A C 1
ATOM 1378 O O . ALA A 1 163 ? 12.377 2.474 -26.340 1.00 85.19 163 ALA A O 1
ATOM 1379 N N . TRP A 1 164 ? 10.461 2.176 -27.496 1.00 87.31 164 TRP A N 1
ATOM 1380 C CA . TRP A 1 164 ? 10.566 0.727 -27.630 1.00 87.31 164 TRP A CA 1
ATOM 1381 C C . TRP A 1 164 ? 11.772 0.348 -28.489 1.00 87.31 164 TRP A C 1
ATOM 1383 O O . TRP A 1 164 ? 12.025 0.965 -29.534 1.00 87.31 164 TRP A O 1
ATOM 1393 N N . ASN A 1 165 ? 12.506 -0.676 -28.061 1.00 83.56 165 ASN A N 1
ATOM 1394 C CA . ASN A 1 165 ? 13.595 -1.225 -28.846 1.00 83.56 165 ASN A CA 1
ATOM 1395 C C . ASN A 1 165 ? 13.034 -2.029 -30.028 1.00 83.56 165 ASN A C 1
ATOM 1397 O O . ASN A 1 165 ? 12.653 -3.187 -29.901 1.00 83.56 165 ASN A O 1
ATOM 1401 N N . ASN A 1 166 ? 12.995 -1.392 -31.198 1.00 74.81 166 ASN A N 1
ATOM 1402 C CA . ASN A 1 166 ? 12.499 -1.993 -32.438 1.00 74.81 166 ASN A CA 1
ATOM 1403 C C . ASN A 1 166 ? 13.636 -2.330 -33.423 1.00 74.81 166 ASN A C 1
ATOM 1405 O O . ASN A 1 166 ? 13.389 -2.431 -34.623 1.00 74.81 166 ASN A O 1
ATOM 1409 N N . GLY A 1 167 ? 14.896 -2.388 -32.967 1.00 67.75 167 GLY A N 1
ATOM 1410 C CA . GLY A 1 167 ? 16.085 -2.633 -33.806 1.00 67.75 167 GLY A CA 1
ATOM 1411 C C . GLY A 1 167 ? 16.455 -1.499 -34.780 1.00 67.75 167 GLY A C 1
ATOM 1412 O O . GLY A 1 167 ? 17.579 -1.433 -35.266 1.00 67.75 167 GLY A O 1
ATOM 1413 N N . ILE A 1 168 ? 15.542 -0.552 -35.021 1.00 61.47 168 ILE A N 1
ATOM 1414 C CA . ILE A 1 168 ? 15.709 0.581 -35.949 1.00 61.47 168 ILE A CA 1
ATOM 1415 C C . ILE A 1 168 ? 16.843 1.518 -35.519 1.00 61.47 168 ILE A C 1
ATOM 1417 O O . ILE A 1 168 ? 17.449 2.177 -36.360 1.00 61.47 168 ILE A O 1
ATOM 1421 N N . MET A 1 169 ? 17.138 1.596 -34.220 1.00 60.62 169 MET A N 1
ATOM 1422 C CA . MET A 1 169 ? 18.135 2.535 -33.713 1.00 60.62 169 MET A CA 1
ATOM 1423 C C . MET A 1 169 ? 19.571 1.977 -33.677 1.00 60.62 169 MET A C 1
ATOM 1425 O O . MET A 1 169 ? 20.474 2.703 -33.278 1.00 60.62 169 MET A O 1
ATOM 1429 N N . GLY A 1 170 ? 19.809 0.733 -34.123 1.00 55.16 170 GLY A N 1
ATOM 1430 C CA . GLY A 1 170 ? 21.164 0.180 -34.287 1.00 55.16 170 GLY A CA 1
ATOM 1431 C C . GLY A 1 170 ? 21.985 0.076 -32.993 1.00 55.16 170 GLY A C 1
ATOM 1432 O O . GLY A 1 170 ? 23.203 0.238 -33.029 1.00 55.16 170 GLY A O 1
ATOM 1433 N N . PHE A 1 171 ? 21.330 -0.137 -31.847 1.00 60.75 171 PHE A N 1
ATOM 1434 C CA . PHE A 1 171 ? 21.962 -0.177 -30.523 1.00 60.75 171 PHE A CA 1
ATOM 1435 C C . PHE A 1 171 ? 22.105 -1.601 -29.981 1.00 60.75 171 PHE A C 1
ATOM 1437 O O . PHE A 1 171 ? 21.582 -2.550 -30.557 1.00 60.75 171 PHE A O 1
ATOM 1444 N N . ASN A 1 172 ? 22.837 -1.742 -28.870 1.00 55.59 172 ASN A N 1
ATOM 1445 C CA . ASN A 1 172 ? 22.986 -3.017 -28.174 1.00 55.59 172 ASN A CA 1
ATOM 1446 C C . ASN A 1 172 ? 21.595 -3.538 -27.762 1.00 55.59 172 ASN A C 1
ATOM 1448 O O . ASN A 1 172 ? 20.844 -2.821 -27.103 1.00 55.59 172 ASN A O 1
ATOM 1452 N N . ASN A 1 173 ? 21.237 -4.737 -28.220 1.00 62.22 173 ASN A N 1
ATOM 1453 C CA . ASN A 1 173 ? 19.843 -5.170 -28.375 1.00 62.22 173 ASN A CA 1
ATOM 1454 C C . ASN A 1 173 ? 19.206 -5.779 -27.120 1.00 62.22 173 ASN A C 1
ATOM 1456 O O . ASN A 1 173 ? 18.071 -6.241 -27.195 1.00 62.22 173 ASN A O 1
ATOM 1460 N N . ASP A 1 174 ? 19.902 -5.797 -25.988 1.00 83.19 174 ASP A N 1
ATOM 1461 C CA . ASP A 1 174 ? 19.506 -6.684 -24.893 1.00 83.19 174 ASP A CA 1
ATOM 1462 C C . ASP A 1 174 ? 18.319 -6.164 -24.063 1.00 83.19 174 ASP A C 1
ATOM 1464 O O . ASP A 1 174 ? 17.724 -6.950 -23.336 1.00 83.19 174 ASP A O 1
ATOM 1468 N N . CYS A 1 175 ? 17.924 -4.888 -24.183 1.00 87.19 175 CYS A N 1
ATOM 1469 C CA . CYS A 1 175 ? 16.814 -4.299 -23.418 1.00 87.19 175 CYS A CA 1
ATOM 1470 C C . CYS A 1 175 ? 15.543 -4.028 -24.246 1.00 87.19 175 CYS A C 1
ATOM 1472 O O . CYS A 1 175 ? 15.592 -3.871 -25.469 1.00 87.19 175 CYS A O 1
ATOM 1474 N N . ASP A 1 176 ? 14.405 -3.884 -23.558 1.00 90.12 176 ASP A N 1
ATOM 1475 C CA . ASP A 1 176 ? 13.077 -3.717 -24.167 1.00 90.12 176 ASP A CA 1
ATOM 1476 C C . ASP A 1 176 ? 12.765 -2.262 -24.556 1.00 90.12 176 ASP A C 1
ATOM 1478 O O . ASP A 1 176 ? 12.101 -2.010 -25.567 1.00 90.12 176 ASP A O 1
ATOM 1482 N N . LEU A 1 177 ? 13.244 -1.288 -23.770 1.00 89.44 177 LEU A N 1
ATOM 1483 C CA . LEU A 1 177 ? 13.123 0.146 -24.060 1.00 89.44 177 LEU A CA 1
ATOM 1484 C C . LEU A 1 177 ? 14.429 0.888 -23.804 1.00 89.44 177 LEU A C 1
ATOM 1486 O O . LEU A 1 177 ? 15.258 0.472 -22.998 1.00 89.44 177 LEU A O 1
ATOM 1490 N N . PHE A 1 178 ? 14.547 2.055 -24.429 1.00 87.19 178 PHE A N 1
ATOM 1491 C CA . PHE A 1 178 ? 15.571 3.039 -24.111 1.00 87.19 178 PHE A CA 1
ATOM 1492 C C . PHE A 1 178 ? 14.926 4.323 -23.615 1.00 87.19 178 PHE A C 1
ATOM 1494 O O . PHE A 1 178 ? 14.135 4.931 -24.340 1.00 87.19 178 PHE A O 1
ATOM 1501 N N . ALA A 1 179 ? 15.317 4.779 -22.428 1.00 85.44 179 ALA A N 1
ATOM 1502 C CA . ALA A 1 179 ? 15.161 6.178 -22.057 1.00 85.44 179 ALA A CA 1
ATOM 1503 C C . ALA A 1 179 ? 16.358 6.963 -22.598 1.00 85.44 179 ALA A C 1
ATOM 1505 O O . ALA A 1 179 ? 17.508 6.686 -22.244 1.00 85.44 179 ALA A O 1
ATOM 1506 N N . ILE A 1 180 ? 16.087 7.926 -23.477 1.00 82.31 180 ILE A N 1
ATOM 1507 C CA . ILE A 1 180 ? 17.104 8.865 -23.949 1.00 82.31 180 ILE A CA 1
ATOM 1508 C C . ILE A 1 180 ? 17.174 10.002 -22.940 1.00 82.31 180 ILE A C 1
ATOM 1510 O O . ILE A 1 180 ? 16.143 10.513 -22.504 1.00 82.31 180 ILE A O 1
ATOM 1514 N N . VAL A 1 181 ? 18.382 10.393 -22.558 1.00 79.38 181 VAL A N 1
ATOM 1515 C CA . VAL A 1 181 ? 18.626 11.444 -21.575 1.00 79.38 181 VAL A CA 1
ATOM 1516 C C . VAL A 1 181 ? 19.648 12.407 -22.146 1.00 79.38 181 VAL A C 1
ATOM 1518 O O . VAL A 1 181 ? 20.791 12.034 -22.385 1.00 79.38 181 VAL A O 1
ATOM 1521 N N . TYR A 1 182 ? 19.240 13.644 -22.398 1.00 74.50 182 TYR A N 1
ATOM 1522 C CA . TYR A 1 182 ? 20.156 14.695 -22.812 1.00 74.50 182 TYR A CA 1
ATOM 1523 C C . TYR A 1 182 ? 21.059 15.083 -21.656 1.00 74.50 182 TYR A C 1
ATOM 1525 O O . TYR A 1 182 ? 20.609 15.264 -20.519 1.00 74.50 182 TYR A O 1
ATOM 1533 N N . THR A 1 183 ? 22.341 15.186 -21.981 1.00 69.44 183 THR A N 1
ATOM 1534 C CA . THR A 1 183 ? 23.398 15.518 -21.037 1.00 69.44 183 THR A CA 1
ATOM 1535 C C . THR A 1 183 ? 23.955 16.897 -21.379 1.00 69.44 183 THR A C 1
ATOM 1537 O O . THR A 1 183 ? 23.888 17.329 -22.528 1.00 69.44 183 THR A O 1
ATOM 1540 N N . SER A 1 184 ? 24.483 17.609 -20.387 1.00 65.50 184 SER A N 1
ATOM 1541 C CA . SER A 1 184 ? 25.090 18.929 -20.578 1.00 65.50 184 SER A CA 1
ATOM 1542 C C . SER A 1 184 ? 26.577 18.858 -20.956 1.00 65.50 184 SER A C 1
ATOM 1544 O O . SER A 1 184 ? 27.282 19.848 -20.778 1.00 65.50 184 SER A O 1
ATOM 1546 N N . ARG A 1 185 ? 27.085 17.695 -21.394 1.00 63.38 185 ARG A N 1
ATOM 1547 C CA . ARG A 1 185 ? 28.501 17.509 -21.751 1.00 63.38 185 ARG A CA 1
ATOM 1548 C C . ARG A 1 185 ? 28.744 17.886 -23.210 1.00 63.38 185 ARG A C 1
ATOM 1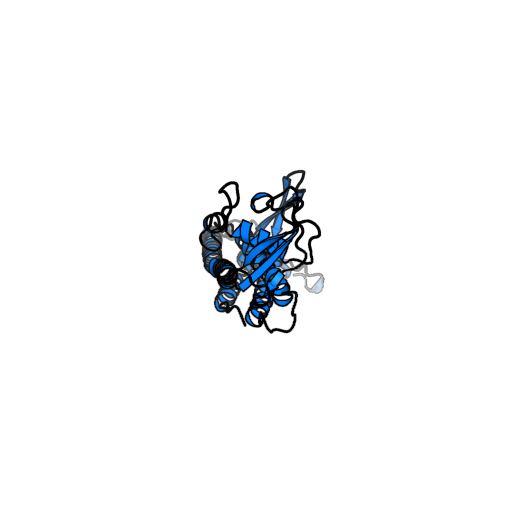550 O O . ARG A 1 185 ? 27.943 17.554 -24.081 1.00 63.38 185 ARG A O 1
ATOM 1557 N N . ASP A 1 186 ? 29.879 18.530 -23.467 1.00 59.00 186 ASP A N 1
ATOM 1558 C CA . ASP A 1 186 ? 30.270 18.985 -24.807 1.00 59.00 186 ASP A CA 1
ATOM 1559 C C . ASP A 1 186 ? 30.607 17.824 -25.764 1.00 59.00 186 ASP A C 1
ATOM 1561 O O . ASP A 1 186 ? 30.525 17.982 -26.982 1.00 59.00 186 ASP A O 1
ATOM 1565 N N . ASP A 1 187 ? 30.970 16.654 -25.227 1.00 64.50 187 ASP A N 1
ATOM 1566 C CA . ASP A 1 187 ? 31.427 15.470 -25.964 1.00 64.50 187 ASP A CA 1
ATOM 1567 C C . ASP A 1 187 ? 30.356 14.379 -26.150 1.00 64.50 187 ASP A C 1
ATOM 1569 O O . ASP A 1 187 ? 30.504 13.521 -27.022 1.00 64.50 187 ASP A O 1
ATOM 1573 N N . GLU A 1 188 ? 29.258 14.412 -25.387 1.00 63.62 188 GLU A N 1
ATOM 1574 C CA . GLU A 1 188 ? 28.214 13.383 -25.424 1.00 63.62 188 GLU A CA 1
ATOM 1575 C C . GLU A 1 188 ? 26.803 13.986 -25.308 1.00 63.62 188 GLU A C 1
ATOM 1577 O O . GLU A 1 188 ? 26.305 14.307 -24.227 1.00 63.62 188 GLU A O 1
ATOM 1582 N N . TRP A 1 189 ? 26.110 14.098 -26.446 1.00 62.72 189 TRP A N 1
ATOM 1583 C CA . TRP A 1 189 ? 24.791 14.742 -26.518 1.00 62.72 189 TRP A CA 1
ATOM 1584 C C . TRP A 1 189 ? 23.677 14.000 -25.768 1.00 62.72 189 TRP A C 1
ATOM 1586 O O . TRP A 1 189 ? 22.681 14.615 -25.378 1.00 62.72 189 TRP A O 1
ATOM 1596 N N . SER A 1 190 ? 23.799 12.684 -25.567 1.00 73.06 190 SER A N 1
ATOM 1597 C CA . SER A 1 190 ? 22.764 11.909 -24.881 1.00 73.06 190 SER A CA 1
ATOM 1598 C C . SER A 1 190 ? 23.277 10.613 -24.259 1.00 73.06 190 SER A C 1
ATOM 1600 O O . SER A 1 190 ? 23.856 9.783 -24.961 1.00 73.06 190 SER A O 1
ATOM 1602 N N . LYS A 1 191 ? 22.921 10.389 -22.996 1.00 80.00 191 LYS A N 1
ATOM 1603 C CA . LYS A 1 191 ? 22.973 9.103 -22.303 1.00 80.00 191 LYS A CA 1
ATOM 1604 C C . LYS A 1 191 ? 21.753 8.263 -22.678 1.00 80.00 191 LYS A C 1
ATOM 1606 O O . LYS A 1 191 ? 20.668 8.788 -22.937 1.00 80.00 191 LYS A O 1
ATOM 1611 N N . LYS A 1 192 ? 21.919 6.942 -22.687 1.00 81.94 192 LYS A N 1
ATOM 1612 C CA . LYS A 1 192 ? 20.838 5.982 -22.938 1.00 81.94 192 LYS A CA 1
ATOM 1613 C C . LYS A 1 192 ? 20.738 5.022 -21.771 1.00 81.94 192 LYS A C 1
ATOM 1615 O O . LYS A 1 192 ? 21.742 4.453 -21.354 1.00 81.94 192 LYS A O 1
ATOM 1620 N N . ILE A 1 193 ? 19.529 4.830 -21.269 1.00 86.38 193 ILE A N 1
ATOM 1621 C CA . ILE A 1 193 ? 19.256 3.920 -20.159 1.00 86.38 193 ILE A CA 1
ATOM 1622 C C . ILE A 1 193 ? 18.384 2.800 -20.701 1.00 86.38 193 ILE A C 1
ATOM 1624 O O . ILE A 1 193 ? 17.265 3.050 -21.150 1.00 86.38 193 ILE A O 1
ATOM 1628 N N . GLY A 1 194 ? 18.930 1.585 -20.699 1.00 89.19 194 GLY A N 1
ATOM 1629 C CA . GLY A 1 194 ? 18.191 0.385 -21.069 1.00 89.19 194 GLY A CA 1
ATOM 1630 C C . GLY A 1 194 ? 17.204 0.007 -19.970 1.00 89.19 194 GLY A C 1
ATOM 1631 O O . GLY A 1 194 ? 17.561 -0.010 -18.793 1.00 89.19 194 GLY A O 1
ATOM 1632 N N . ILE A 1 195 ? 15.968 -0.280 -20.359 1.00 91.69 195 ILE A N 1
ATOM 1633 C CA . ILE A 1 195 ? 14.883 -0.680 -19.464 1.00 91.69 195 ILE A CA 1
ATOM 1634 C C . ILE A 1 195 ? 14.417 -2.071 -19.878 1.00 91.69 195 ILE A C 1
ATOM 1636 O O . ILE A 1 195 ? 14.142 -2.312 -21.055 1.00 91.69 195 ILE A O 1
ATOM 1640 N N . TYR A 1 196 ? 14.308 -2.960 -18.897 1.00 94.25 196 TYR A N 1
ATOM 1641 C CA . TYR A 1 196 ? 13.792 -4.313 -19.058 1.00 94.25 196 TYR A CA 1
ATOM 1642 C C . TYR A 1 196 ? 12.414 -4.379 -18.412 1.00 94.25 196 TYR A C 1
ATOM 1644 O O . TYR A 1 196 ? 12.267 -4.112 -17.215 1.00 94.25 196 TYR A O 1
ATOM 1652 N N . ILE A 1 197 ? 11.396 -4.725 -19.195 1.00 94.88 197 ILE A N 1
ATOM 1653 C CA . ILE A 1 197 ? 10.016 -4.804 -18.714 1.00 94.88 197 ILE A CA 1
ATOM 1654 C C . ILE A 1 197 ? 9.886 -5.856 -17.614 1.00 94.88 197 ILE A C 1
ATOM 1656 O O . ILE A 1 197 ? 9.182 -5.619 -16.637 1.00 94.88 197 ILE A O 1
ATOM 1660 N N . SER A 1 198 ? 10.621 -6.964 -17.720 1.00 96.25 198 SER A N 1
ATOM 1661 C CA . SER A 1 198 ? 10.654 -8.007 -16.691 1.00 96.25 198 SER A CA 1
ATOM 1662 C C . SER A 1 198 ? 11.052 -7.468 -15.314 1.00 96.25 198 SER A C 1
ATOM 1664 O O . SER A 1 198 ? 10.375 -7.767 -14.339 1.00 96.25 198 SER A O 1
ATOM 1666 N N . GLN A 1 199 ? 12.077 -6.611 -15.229 1.00 97.38 199 GLN A N 1
ATOM 1667 C CA . GLN A 1 199 ? 12.509 -6.002 -13.964 1.00 97.38 199 GLN A CA 1
ATOM 1668 C C . GLN A 1 199 ? 11.460 -5.034 -13.407 1.00 97.38 199 GLN A C 1
ATOM 1670 O O . GLN A 1 199 ? 11.231 -4.970 -12.201 1.00 97.38 199 GLN A O 1
ATOM 1675 N N . VAL A 1 200 ? 10.807 -4.267 -14.284 1.00 97.12 200 VAL A N 1
ATOM 1676 C CA . VAL A 1 200 ? 9.734 -3.356 -13.870 1.00 97.12 200 VAL A CA 1
ATOM 1677 C C . VAL A 1 200 ? 8.540 -4.150 -13.334 1.00 97.12 200 VAL A C 1
ATOM 1679 O O . VAL A 1 200 ? 8.013 -3.800 -12.281 1.00 97.12 200 VAL A O 1
ATOM 1682 N N . PHE A 1 201 ? 8.132 -5.222 -14.016 1.00 98.00 201 PHE A N 1
ATOM 1683 C CA . PHE A 1 201 ? 7.036 -6.084 -13.569 1.00 98.00 201 PHE A CA 1
ATOM 1684 C C . PHE A 1 201 ? 7.374 -6.772 -12.249 1.00 98.00 201 PHE A C 1
ATOM 1686 O O . PHE A 1 201 ? 6.601 -6.644 -11.303 1.00 98.00 201 PHE A O 1
ATOM 1693 N N . GLU A 1 202 ? 8.564 -7.365 -12.134 1.00 98.12 202 GLU A N 1
ATOM 1694 C CA . GLU A 1 202 ? 9.047 -7.995 -10.901 1.00 98.12 202 GLU A CA 1
ATOM 1695 C C . GLU A 1 202 ? 9.031 -7.013 -9.718 1.00 98.12 202 GLU A C 1
ATOM 1697 O O . GLU A 1 202 ? 8.616 -7.364 -8.610 1.00 98.12 202 GLU A O 1
ATOM 1702 N N . TYR A 1 203 ? 9.419 -5.751 -9.940 1.00 98.06 203 TYR A N 1
ATOM 1703 C CA . TYR A 1 203 ? 9.343 -4.714 -8.911 1.00 98.06 203 TYR A CA 1
ATOM 1704 C C . TYR A 1 203 ? 7.907 -4.478 -8.427 1.00 98.06 203 TYR A C 1
ATOM 1706 O O . TYR A 1 203 ? 7.675 -4.423 -7.216 1.00 98.06 203 TYR A O 1
ATOM 1714 N N . ILE A 1 204 ? 6.940 -4.365 -9.341 1.00 98.00 204 ILE A N 1
ATOM 1715 C CA . ILE A 1 204 ? 5.528 -4.151 -8.993 1.00 98.00 204 ILE A CA 1
ATOM 1716 C C . ILE A 1 204 ? 4.930 -5.385 -8.320 1.00 98.00 204 ILE A C 1
ATOM 1718 O O . ILE A 1 204 ? 4.320 -5.254 -7.260 1.00 98.00 204 ILE A O 1
ATOM 1722 N N . GLU A 1 205 ? 5.165 -6.575 -8.862 1.00 97.94 205 GLU A N 1
ATOM 1723 C CA . GLU A 1 205 ? 4.702 -7.849 -8.301 1.00 97.94 205 GLU A CA 1
ATOM 1724 C C . GLU A 1 205 ? 5.246 -8.075 -6.889 1.00 97.94 205 GLU A C 1
ATOM 1726 O O . GLU A 1 205 ? 4.501 -8.474 -5.993 1.00 97.94 205 GLU A O 1
ATOM 1731 N N . THR A 1 206 ? 6.515 -7.731 -6.643 1.00 97.44 206 THR A N 1
ATOM 1732 C CA . THR A 1 206 ? 7.120 -7.788 -5.304 1.00 97.44 206 THR A CA 1
ATOM 1733 C C . THR A 1 206 ? 6.403 -6.856 -4.327 1.00 97.44 206 THR A C 1
ATOM 1735 O O . THR A 1 206 ? 6.183 -7.213 -3.169 1.00 97.44 206 THR A O 1
ATOM 1738 N N . ARG A 1 207 ? 6.029 -5.647 -4.767 1.00 97.06 207 ARG A N 1
ATOM 1739 C CA . ARG A 1 207 ? 5.294 -4.698 -3.918 1.00 97.06 207 ARG A CA 1
ATOM 1740 C C . ARG A 1 207 ? 3.870 -5.169 -3.665 1.00 97.06 207 ARG A C 1
ATOM 1742 O O . ARG A 1 207 ? 3.444 -5.118 -2.520 1.00 97.06 207 ARG A O 1
ATOM 1749 N N . VAL A 1 208 ? 3.166 -5.674 -4.674 1.00 97.94 208 VAL A N 1
ATOM 1750 C CA . VAL A 1 208 ? 1.821 -6.236 -4.484 1.00 97.94 208 VAL A CA 1
ATOM 1751 C C . VAL A 1 208 ? 1.865 -7.438 -3.545 1.00 97.94 208 VAL A C 1
ATOM 1753 O O . VAL A 1 208 ? 1.095 -7.485 -2.594 1.00 97.94 208 VAL A O 1
ATOM 1756 N N . SER A 1 209 ? 2.827 -8.345 -3.711 1.00 97.19 209 SER A N 1
ATOM 1757 C CA . SER A 1 209 ? 2.991 -9.518 -2.840 1.00 97.19 209 SER A CA 1
ATOM 1758 C C . SER A 1 209 ? 3.210 -9.154 -1.366 1.00 97.19 209 SER A C 1
ATOM 1760 O O . SER A 1 209 ? 2.803 -9.906 -0.480 1.00 97.19 209 SER A O 1
ATOM 1762 N N . PHE A 1 210 ? 3.791 -7.980 -1.085 1.00 97.94 210 PHE A N 1
ATOM 1763 C CA . PHE A 1 210 ? 3.965 -7.463 0.276 1.00 97.94 210 PHE A CA 1
ATOM 1764 C C . PHE A 1 210 ? 2.640 -7.187 1.002 1.00 97.94 210 PHE A C 1
ATOM 1766 O O . PHE A 1 210 ? 2.623 -7.110 2.230 1.00 97.94 210 PHE A O 1
ATOM 1773 N N . ILE A 1 211 ? 1.515 -7.091 0.285 1.00 98.38 211 ILE A N 1
ATOM 1774 C CA . ILE A 1 211 ? 0.185 -6.982 0.897 1.00 98.38 211 ILE A CA 1
ATOM 1775 C C . ILE A 1 211 ? -0.089 -8.167 1.835 1.00 98.38 211 ILE A C 1
ATOM 1777 O O . ILE A 1 211 ? -0.721 -7.967 2.867 1.00 98.38 211 ILE A O 1
ATOM 1781 N N . ASN A 1 212 ? 0.459 -9.360 1.573 1.00 97.94 212 ASN A N 1
ATOM 1782 C CA . ASN A 1 212 ? 0.337 -10.494 2.496 1.00 97.94 212 ASN A CA 1
ATOM 1783 C C . ASN A 1 212 ? 0.922 -10.177 3.882 1.00 97.94 212 ASN A C 1
ATOM 1785 O O . ASN A 1 212 ? 0.278 -10.429 4.895 1.00 97.94 212 ASN A O 1
ATOM 1789 N N . ASN A 1 213 ? 2.098 -9.544 3.942 1.00 98.19 213 ASN A N 1
ATOM 1790 C CA . ASN A 1 213 ? 2.689 -9.114 5.211 1.00 98.19 213 ASN A CA 1
ATOM 1791 C C . ASN A 1 213 ? 1.832 -8.048 5.906 1.00 98.19 213 ASN A C 1
ATOM 1793 O O . ASN A 1 213 ? 1.771 -8.006 7.132 1.00 98.19 213 ASN A O 1
ATOM 1797 N N . ILE A 1 214 ? 1.165 -7.187 5.134 1.00 98.38 214 ILE A N 1
ATOM 1798 C CA . ILE A 1 214 ? 0.231 -6.204 5.687 1.00 98.38 214 ILE A CA 1
ATOM 1799 C C . ILE A 1 214 ? -0.982 -6.911 6.299 1.00 98.38 214 ILE A C 1
ATOM 1801 O O . ILE A 1 214 ? -1.354 -6.593 7.424 1.00 98.38 214 ILE A O 1
ATOM 1805 N N . VAL A 1 215 ? -1.565 -7.889 5.603 1.00 98.44 215 VAL A N 1
ATOM 1806 C CA . VAL A 1 215 ? -2.684 -8.706 6.103 1.00 98.44 215 VAL A CA 1
ATOM 1807 C C . VAL A 1 215 ? -2.316 -9.412 7.411 1.00 98.44 215 VAL A C 1
ATOM 1809 O O . VAL A 1 215 ? -3.102 -9.391 8.357 1.00 98.44 215 VAL A O 1
ATOM 1812 N N . GLU A 1 216 ? -1.109 -9.971 7.506 1.00 97.94 216 GLU A N 1
ATOM 1813 C CA . GLU A 1 216 ? -0.606 -10.588 8.740 1.00 97.94 216 GLU A CA 1
ATOM 1814 C C . GLU A 1 216 ? -0.501 -9.592 9.906 1.00 97.94 216 GLU A C 1
ATOM 1816 O O . GLU A 1 216 ? -0.867 -9.918 11.036 1.00 97.94 216 GLU A O 1
ATOM 1821 N N . GLU A 1 217 ? -0.014 -8.373 9.664 1.00 97.94 217 GLU A N 1
ATOM 1822 C CA . GLU A 1 217 ? 0.069 -7.341 10.707 1.00 97.94 217 GLU A CA 1
ATOM 1823 C C . GLU A 1 217 ? -1.305 -6.784 11.102 1.00 97.94 217 GLU A C 1
ATOM 1825 O O . GLU A 1 217 ? -1.525 -6.476 12.275 1.00 97.94 217 GLU A O 1
ATOM 1830 N N . ILE A 1 218 ? -2.260 -6.707 10.169 1.00 98.12 218 ILE A N 1
ATOM 1831 C CA . ILE A 1 218 ? -3.653 -6.357 10.484 1.00 98.12 218 ILE A CA 1
ATOM 1832 C C . ILE A 1 218 ? -4.251 -7.393 11.446 1.00 98.12 218 ILE A C 1
ATOM 1834 O O . ILE A 1 218 ? -4.833 -7.024 12.465 1.00 98.12 218 ILE A O 1
ATOM 1838 N N . GLU A 1 219 ? -4.055 -8.682 11.167 1.00 97.75 219 GLU A N 1
ATOM 1839 C CA . GLU A 1 219 ? -4.526 -9.772 12.027 1.00 97.75 219 GLU A CA 1
ATOM 1840 C C . GLU A 1 219 ? -3.917 -9.691 13.438 1.00 97.75 219 GLU A C 1
ATOM 1842 O O . GLU A 1 219 ? -4.622 -9.833 14.440 1.00 97.75 219 GLU A O 1
ATOM 1847 N N . LYS A 1 220 ? -2.612 -9.415 13.552 1.00 97.81 220 LYS A N 1
ATOM 1848 C CA . LYS A 1 220 ? -1.963 -9.208 14.860 1.00 97.81 220 LYS A CA 1
ATOM 1849 C C . LYS A 1 220 ? -2.579 -8.028 15.604 1.00 97.81 220 LYS A C 1
ATOM 1851 O O . LYS A 1 220 ? -2.944 -8.171 16.770 1.00 97.81 220 LYS A O 1
ATOM 1856 N N . TYR A 1 221 ? -2.756 -6.900 14.918 1.00 97.19 221 TYR A N 1
ATOM 1857 C CA . TYR A 1 221 ? -3.375 -5.707 15.488 1.00 97.19 221 TYR A CA 1
ATOM 1858 C C . TYR A 1 221 ? -4.791 -5.985 16.015 1.00 97.19 221 TYR A C 1
ATOM 1860 O O . TYR A 1 221 ? -5.127 -5.579 17.129 1.00 97.19 221 TYR A O 1
ATOM 1868 N N . TYR A 1 222 ? -5.617 -6.723 15.271 1.00 96.81 222 TYR A N 1
ATOM 1869 C CA . TYR A 1 222 ? -6.946 -7.113 15.751 1.00 96.81 222 TYR A CA 1
ATOM 1870 C C . TYR A 1 222 ? -6.876 -7.977 16.997 1.00 96.81 222 TYR A C 1
ATOM 1872 O O . TYR A 1 222 ? -7.560 -7.690 17.978 1.00 96.81 222 TYR A O 1
ATOM 1880 N N . ASN A 1 223 ? -6.018 -8.994 16.998 1.00 97.38 223 ASN A N 1
ATOM 1881 C CA . ASN A 1 223 ? -5.861 -9.875 18.149 1.00 97.38 223 ASN A CA 1
ATOM 1882 C C . ASN A 1 223 ? -5.418 -9.111 19.408 1.00 97.38 223 ASN A C 1
ATOM 1884 O O . ASN A 1 223 ? -5.916 -9.395 20.502 1.00 97.38 223 ASN A O 1
ATOM 1888 N N . GLU A 1 224 ? -4.554 -8.104 19.270 1.00 97.00 224 GLU A N 1
ATOM 1889 C CA . GLU A 1 224 ? -4.163 -7.210 20.366 1.00 97.00 224 GLU A CA 1
ATOM 1890 C C . GLU A 1 224 ? -5.351 -6.403 20.908 1.00 97.00 224 GLU A C 1
ATOM 1892 O O . GLU A 1 224 ? -5.598 -6.402 22.119 1.00 97.00 224 GLU A O 1
ATOM 1897 N N . VAL A 1 225 ? -6.131 -5.766 20.029 1.00 95.94 225 VAL A N 1
ATOM 1898 C CA . VAL A 1 225 ? -7.306 -4.964 20.417 1.00 95.94 225 VAL A CA 1
ATOM 1899 C C . VAL A 1 225 ? -8.392 -5.838 21.054 1.00 95.94 225 VAL A C 1
ATOM 1901 O O . VAL A 1 225 ? -8.952 -5.491 22.097 1.00 95.94 225 VAL A O 1
ATOM 1904 N N . ILE A 1 226 ? -8.662 -7.012 20.484 1.00 95.31 226 ILE A N 1
ATOM 1905 C CA . ILE A 1 226 ? -9.623 -7.979 21.025 1.00 95.31 226 ILE A CA 1
ATOM 1906 C C . ILE A 1 226 ? -9.163 -8.473 22.401 1.00 95.31 226 ILE A C 1
ATOM 1908 O O . ILE A 1 226 ? -9.971 -8.558 23.328 1.00 95.31 226 ILE A O 1
ATOM 1912 N N . SER A 1 227 ? -7.875 -8.782 22.566 1.00 97.19 227 SER A N 1
ATOM 1913 C CA . SER A 1 227 ? -7.304 -9.189 23.854 1.00 97.19 227 SER A CA 1
ATOM 1914 C C . SER A 1 227 ? -7.435 -8.085 24.905 1.00 97.19 227 SER A C 1
ATOM 1916 O O . SER A 1 227 ? -7.874 -8.348 26.029 1.00 97.19 227 SER A O 1
ATOM 1918 N N . PHE A 1 228 ? -7.152 -6.831 24.537 1.00 96.12 228 PHE A N 1
ATOM 1919 C CA . PHE A 1 228 ? -7.383 -5.673 25.401 1.00 96.12 228 PHE A CA 1
ATOM 1920 C C . PHE A 1 228 ? -8.840 -5.618 25.876 1.00 96.12 228 PHE A C 1
ATOM 1922 O O . PHE A 1 228 ? -9.102 -5.545 27.079 1.00 96.12 228 PHE A O 1
ATOM 1929 N N . PHE A 1 229 ? -9.800 -5.743 24.958 1.00 94.94 229 PHE A N 1
ATOM 1930 C CA . PHE A 1 229 ? -11.216 -5.722 25.308 1.00 94.94 229 PHE A CA 1
ATOM 1931 C C . PHE A 1 229 ? -11.647 -6.921 26.158 1.00 94.94 229 PHE A C 1
ATOM 1933 O O . PHE A 1 229 ? -12.441 -6.738 27.083 1.00 94.94 229 PHE A O 1
ATOM 1940 N N . LYS A 1 230 ? -11.129 -8.128 25.910 1.00 94.56 230 LYS A N 1
ATOM 1941 C CA . LYS A 1 230 ? -11.409 -9.313 26.744 1.00 94.56 230 LYS A CA 1
ATOM 1942 C C . LYS A 1 230 ? -10.961 -9.118 28.195 1.00 94.56 230 LYS A C 1
ATOM 1944 O O . LYS A 1 230 ? -11.653 -9.564 29.105 1.00 94.56 230 LYS A O 1
ATOM 1949 N N . ASN A 1 231 ? -9.844 -8.423 28.407 1.00 95.69 231 ASN A N 1
ATOM 1950 C CA . ASN A 1 231 ? -9.289 -8.159 29.738 1.00 95.69 231 ASN A CA 1
ATOM 1951 C C . ASN A 1 231 ? -9.878 -6.908 30.414 1.00 95.69 231 ASN A C 1
ATOM 1953 O O . ASN A 1 231 ? -9.742 -6.730 31.626 1.00 95.69 231 ASN A O 1
ATOM 1957 N N . LYS A 1 232 ? -10.543 -6.031 29.655 1.00 95.00 232 LYS A N 1
ATOM 1958 C CA . LYS A 1 232 ? -11.190 -4.827 30.181 1.00 95.00 232 LYS A CA 1
ATOM 1959 C C . LYS A 1 232 ? -12.475 -5.190 30.934 1.00 95.00 232 LYS A C 1
ATOM 1961 O O . LYS A 1 232 ? -13.477 -5.560 30.317 1.00 95.00 232 LYS A O 1
ATOM 1966 N N . HIS A 1 233 ? -12.449 -5.026 32.262 1.00 94.25 233 HIS A N 1
ATOM 1967 C CA . HIS A 1 233 ? -13.594 -5.244 33.157 1.00 94.25 233 HIS A CA 1
ATOM 1968 C C . HIS A 1 233 ? -14.809 -4.401 32.754 1.00 94.25 233 HIS A C 1
ATOM 1970 O O . HIS A 1 233 ? -14.714 -3.181 32.611 1.00 94.25 233 HIS A O 1
ATOM 1976 N N . ILE A 1 234 ? -15.967 -5.053 32.637 1.00 93.62 234 ILE A N 1
ATOM 1977 C CA . ILE A 1 234 ? -17.258 -4.383 32.485 1.00 93.62 234 ILE A CA 1
ATOM 1978 C C . ILE A 1 234 ? -17.844 -4.200 33.882 1.00 93.62 234 ILE A C 1
ATOM 1980 O O . ILE A 1 234 ? -18.201 -5.174 34.550 1.00 93.62 234 ILE A O 1
ATOM 1984 N N . LYS A 1 235 ? -17.956 -2.938 34.306 1.00 94.44 235 LYS A N 1
ATOM 1985 C CA . LYS A 1 235 ? -18.502 -2.570 35.616 1.00 94.44 235 LYS A CA 1
ATOM 1986 C C . LYS A 1 235 ? -19.868 -3.211 35.853 1.00 94.44 235 LYS A C 1
ATOM 1988 O O . LYS A 1 235 ? -20.734 -3.196 34.978 1.00 94.44 235 LYS A O 1
ATOM 1993 N N . LYS A 1 236 ? -20.064 -3.752 37.051 1.00 94.56 236 LYS A N 1
ATOM 1994 C CA . LYS A 1 236 ? -21.305 -4.385 37.507 1.00 94.56 236 LYS A CA 1
ATOM 1995 C C . LYS A 1 236 ? -22.288 -3.342 38.034 1.00 94.56 236 LYS A C 1
ATOM 1997 O O . LYS A 1 236 ? -21.905 -2.234 38.387 1.00 94.56 236 LYS A O 1
ATOM 2002 N N . VAL A 1 237 ? -23.559 -3.730 38.161 1.00 94.50 237 VAL A N 1
ATOM 2003 C CA . VAL A 1 237 ? -24.634 -2.864 38.688 1.00 94.50 237 VAL A CA 1
ATOM 2004 C C . VAL A 1 237 ? -24.279 -2.272 40.056 1.00 94.50 237 VAL A C 1
ATOM 2006 O O . VAL A 1 237 ? -24.530 -1.099 40.293 1.00 94.50 237 VAL A O 1
ATOM 2009 N N . CYS A 1 238 ? -23.655 -3.062 40.937 1.00 94.81 238 CYS A N 1
ATOM 2010 C CA . CYS A 1 238 ? -23.260 -2.640 42.285 1.00 94.81 238 CYS A CA 1
ATOM 2011 C C . CYS A 1 238 ? -22.162 -1.565 42.319 1.00 94.81 238 CYS A C 1
ATOM 2013 O O . CYS A 1 238 ? -21.854 -1.049 43.386 1.00 94.81 238 CYS A O 1
ATOM 2015 N N . GLU A 1 239 ? -21.551 -1.256 41.176 1.00 96.31 239 GLU A N 1
ATOM 2016 C CA . GLU A 1 239 ? -20.520 -0.225 41.035 1.00 96.31 239 GLU A CA 1
ATOM 2017 C C . GLU A 1 239 ? -21.112 1.131 40.594 1.00 96.31 239 GLU A C 1
ATOM 2019 O O . GLU A 1 239 ? -20.361 2.036 40.231 1.00 96.31 239 GLU A O 1
ATOM 2024 N N . PHE A 1 240 ? -22.445 1.274 40.599 1.00 96.25 240 PHE A N 1
ATOM 2025 C CA . PHE A 1 240 ? -23.163 2.502 40.254 1.00 96.25 240 PHE A CA 1
ATOM 2026 C C . PHE A 1 240 ? -24.221 2.852 41.300 1.00 96.25 240 PHE A C 1
ATOM 2028 O O . PHE A 1 240 ? -24.879 1.972 41.852 1.00 96.25 240 PHE A O 1
ATOM 2035 N N . ASP A 1 241 ? -24.447 4.153 41.493 1.00 94.06 241 ASP A N 1
ATOM 2036 C CA . ASP A 1 241 ? -25.458 4.668 42.426 1.00 94.06 241 ASP A CA 1
ATOM 2037 C C . ASP A 1 241 ? -26.891 4.370 41.967 1.00 94.06 241 ASP A C 1
ATOM 2039 O O . ASP A 1 241 ? -27.815 4.265 42.774 1.00 94.06 241 ASP A O 1
ATOM 2043 N N . ASN A 1 242 ? -27.104 4.259 40.653 1.00 93.00 242 ASN A N 1
ATOM 2044 C CA . ASN A 1 242 ? -28.410 3.979 40.077 1.00 93.00 242 ASN A CA 1
ATOM 2045 C C . ASN A 1 242 ? -28.310 3.157 38.786 1.00 93.00 242 ASN A C 1
ATOM 2047 O O . ASN A 1 242 ? -27.289 3.117 38.097 1.00 93.00 242 ASN A O 1
ATOM 2051 N N . TYR A 1 243 ? -29.429 2.522 38.439 1.00 92.12 243 TYR A N 1
ATOM 2052 C CA . TYR A 1 243 ? -29.507 1.628 37.288 1.00 92.12 243 TYR A CA 1
ATOM 2053 C C . TYR A 1 243 ? -29.384 2.359 35.941 1.00 92.12 243 TYR A C 1
ATOM 2055 O O . TYR A 1 243 ? -28.895 1.780 34.976 1.00 92.12 243 TYR A O 1
ATOM 2063 N N . ILE A 1 244 ? -29.780 3.635 35.863 1.00 92.12 244 ILE A N 1
ATOM 2064 C CA . ILE A 1 244 ? -29.666 4.426 34.628 1.00 92.12 244 ILE A CA 1
ATOM 2065 C C . ILE A 1 244 ? -28.198 4.646 34.261 1.00 92.12 244 ILE A C 1
ATOM 2067 O O . ILE A 1 244 ? -27.830 4.494 33.098 1.00 92.12 244 ILE A O 1
ATOM 2071 N N . ASP A 1 245 ? -27.348 4.969 35.233 1.00 92.81 245 ASP A N 1
ATOM 2072 C CA . ASP A 1 245 ? -25.923 5.184 34.982 1.00 92.81 245 ASP A CA 1
ATOM 2073 C C . ASP A 1 245 ? -25.196 3.878 34.646 1.00 92.81 245 ASP A C 1
ATOM 2075 O O . ASP A 1 245 ? -24.315 3.873 33.784 1.00 92.81 245 ASP A O 1
ATOM 2079 N N . TYR A 1 246 ? -25.643 2.752 35.211 1.00 93.88 246 TYR A N 1
ATOM 2080 C CA . TYR A 1 246 ? -25.216 1.428 34.759 1.00 93.88 246 TYR A CA 1
ATOM 2081 C C . TYR A 1 246 ? -25.580 1.172 33.284 1.00 93.88 246 TYR A C 1
ATOM 2083 O O . TYR A 1 246 ? -24.717 0.765 32.505 1.00 93.88 246 TYR A O 1
ATOM 2091 N N . LEU A 1 247 ? -26.820 1.459 32.867 1.00 92.06 247 LEU A N 1
ATOM 2092 C CA . LEU A 1 247 ? -27.245 1.299 31.468 1.00 92.06 247 LEU A CA 1
ATOM 2093 C C . LEU A 1 247 ? -26.456 2.205 30.512 1.00 92.06 247 LEU A C 1
ATOM 2095 O O . LEU A 1 247 ? -26.045 1.747 29.449 1.00 92.06 247 LEU A O 1
ATOM 2099 N N . LYS A 1 248 ? -26.177 3.457 30.898 1.00 91.31 248 LYS A N 1
ATOM 2100 C CA . LYS A 1 248 ? -25.305 4.358 30.121 1.00 91.31 248 LYS A CA 1
ATOM 2101 C C . LYS A 1 248 ? -23.880 3.817 30.000 1.00 91.31 248 LYS A C 1
ATOM 2103 O O . LYS A 1 248 ? -23.248 3.976 28.960 1.00 91.31 248 LYS A O 1
ATOM 2108 N N . ASN A 1 249 ? -23.356 3.183 31.051 1.00 92.88 249 ASN A N 1
ATOM 2109 C CA . ASN A 1 249 ? -22.046 2.543 30.987 1.00 92.88 249 ASN A CA 1
ATOM 2110 C C . ASN A 1 249 ? -22.047 1.341 30.034 1.00 92.88 249 ASN A C 1
ATOM 2112 O O . ASN A 1 249 ? -21.109 1.200 29.255 1.00 92.88 249 ASN A O 1
ATOM 2116 N N . LEU A 1 250 ? -23.086 0.499 30.066 1.00 91.38 250 LEU A N 1
ATOM 2117 C CA . LEU A 1 250 ? -23.225 -0.605 29.113 1.00 91.38 250 LEU A CA 1
ATOM 2118 C C . LEU A 1 250 ? -23.320 -0.109 27.669 1.00 91.38 250 LEU A C 1
ATOM 2120 O O . LEU A 1 250 ? -22.674 -0.682 26.798 1.00 91.38 250 LEU A O 1
ATOM 2124 N N . ASP A 1 251 ? -24.073 0.963 27.425 1.00 89.94 251 ASP A N 1
ATOM 2125 C CA . ASP A 1 251 ? -24.154 1.596 26.109 1.00 89.94 251 ASP A CA 1
ATOM 2126 C C . ASP A 1 251 ? -22.782 2.089 25.632 1.00 89.94 251 ASP A C 1
ATOM 2128 O O . ASP A 1 251 ? -22.371 1.810 24.506 1.00 89.94 251 ASP A O 1
ATOM 2132 N N . LYS A 1 252 ? -22.022 2.746 26.516 1.00 90.12 252 LYS A N 1
ATOM 2133 C CA . LYS A 1 252 ? -20.650 3.173 26.221 1.00 90.12 252 LYS A CA 1
ATOM 2134 C C . LYS A 1 252 ? -19.738 1.986 25.892 1.00 90.12 252 LYS A C 1
ATOM 2136 O O . LYS A 1 252 ? -19.054 2.028 24.875 1.00 90.12 252 LYS A O 1
ATOM 2141 N N . GLU A 1 253 ? -19.733 0.941 26.721 1.00 91.25 253 GLU A N 1
ATOM 2142 C CA . GLU A 1 253 ? -18.929 -0.267 26.480 1.00 91.25 253 GLU A CA 1
ATOM 2143 C C . GLU A 1 253 ? -19.325 -0.954 25.167 1.00 91.25 253 GLU A C 1
ATOM 2145 O O . GLU A 1 253 ? -18.458 -1.400 24.418 1.00 91.25 253 GLU A O 1
ATOM 2150 N N . ALA A 1 254 ? -20.621 -1.009 24.852 1.00 89.44 254 ALA A N 1
ATOM 2151 C CA . ALA A 1 254 ? -21.114 -1.600 23.617 1.00 89.44 254 ALA A CA 1
ATOM 2152 C C . ALA A 1 254 ? -20.703 -0.781 22.383 1.00 89.44 254 ALA A C 1
ATOM 2154 O O . ALA A 1 254 ? -20.209 -1.360 21.418 1.00 89.44 254 ALA A O 1
ATOM 2155 N N . LYS A 1 255 ? -20.835 0.553 22.431 1.00 88.00 255 LYS A N 1
ATOM 2156 C CA . LYS A 1 255 ? -20.377 1.472 21.372 1.00 88.00 255 LYS A CA 1
ATOM 2157 C C . LYS A 1 255 ? -18.881 1.344 21.111 1.00 88.00 255 LYS A C 1
ATOM 2159 O O . LYS A 1 255 ? -18.460 1.339 19.961 1.00 88.00 255 LYS A O 1
ATOM 2164 N N . GLU A 1 256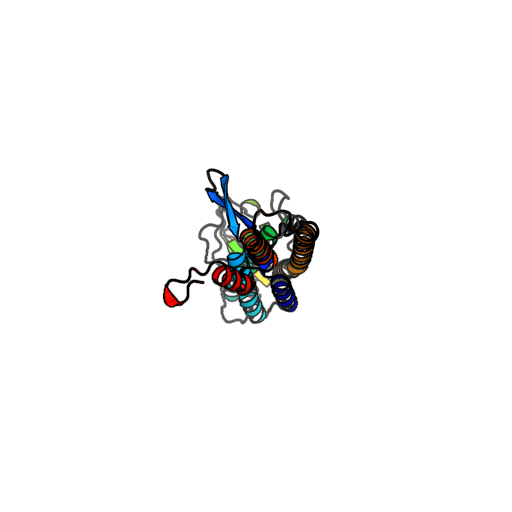 ? -18.083 1.251 22.169 1.00 88.25 256 GLU A N 1
ATOM 2165 C CA . GLU A 1 256 ? -16.626 1.146 22.063 1.00 88.25 256 GLU A CA 1
ATOM 2166 C C . GLU A 1 256 ? -16.200 -0.177 21.408 1.00 88.25 256 GLU A C 1
ATOM 2168 O O . GLU A 1 256 ? -15.313 -0.187 20.559 1.00 88.25 256 GLU A O 1
ATOM 2173 N N . ARG A 1 257 ? -16.872 -1.283 21.750 1.00 89.00 257 ARG A N 1
ATOM 2174 C CA . ARG A 1 257 ? -16.517 -2.635 21.289 1.00 89.00 257 ARG A CA 1
ATOM 2175 C C . ARG A 1 257 ? -17.090 -2.975 19.915 1.00 89.00 257 ARG A C 1
ATOM 2177 O O . ARG A 1 257 ? -16.369 -3.485 19.066 1.00 89.00 257 ARG A O 1
ATOM 2184 N N . PHE A 1 258 ? -18.368 -2.681 19.691 1.00 84.56 258 PHE A N 1
ATOM 2185 C CA . PHE A 1 258 ? -19.114 -3.105 18.499 1.00 84.56 258 PHE A CA 1
ATOM 2186 C C . PHE A 1 258 ? -19.396 -1.965 17.514 1.00 84.56 258 PHE A C 1
ATOM 2188 O O . PHE A 1 258 ? -19.942 -2.201 16.441 1.00 84.56 258 PHE A O 1
ATOM 2195 N N . GLY A 1 259 ? -19.044 -0.729 17.867 1.00 83.12 259 GLY A N 1
ATOM 2196 C CA . GLY A 1 259 ? -19.349 0.450 17.069 1.00 83.12 259 GLY A CA 1
ATOM 2197 C C . GLY A 1 259 ? -20.748 1.007 17.327 1.00 83.12 259 GLY A C 1
ATOM 2198 O O . GLY A 1 259 ? -21.584 0.441 18.039 1.00 83.12 259 GLY A O 1
ATOM 2199 N N . SER A 1 260 ? -21.014 2.177 16.745 1.00 70.19 260 SER A N 1
ATOM 2200 C CA . SER A 1 260 ? -22.257 2.922 16.966 1.00 70.19 260 SER A CA 1
ATOM 2201 C C . SER A 1 260 ? -23.499 2.248 16.385 1.00 70.19 260 SER A C 1
ATOM 2203 O O . SER A 1 260 ? -24.602 2.553 16.832 1.00 70.19 260 SER A O 1
ATOM 2205 N N . GLU A 1 261 ? -23.364 1.312 15.447 1.00 67.44 261 GLU A N 1
ATOM 2206 C CA . GLU A 1 261 ? -24.513 0.600 14.870 1.00 67.44 261 GLU A CA 1
ATOM 2207 C C . GLU A 1 261 ? -25.246 -0.276 15.901 1.00 67.44 261 GLU A C 1
ATOM 2209 O O . GLU A 1 261 ? -26.459 -0.467 15.814 1.00 67.44 261 GLU A O 1
ATOM 2214 N N . TYR A 1 262 ? -24.551 -0.722 16.953 1.00 65.81 262 TYR A N 1
ATOM 2215 C CA . TYR A 1 262 ? -25.146 -1.511 18.035 1.00 65.81 262 TYR A CA 1
ATOM 2216 C C . TYR A 1 262 ? -25.892 -0.659 19.090 1.00 65.81 262 TYR A C 1
ATOM 2218 O O . TYR A 1 262 ? -26.648 -1.188 19.908 1.00 65.81 262 TYR A O 1
ATOM 2226 N N . SER A 1 263 ? -25.708 0.666 19.083 1.00 58.78 263 SER A N 1
ATOM 2227 C CA . SER A 1 263 ? -26.102 1.553 20.193 1.00 58.78 263 SER A CA 1
ATOM 2228 C C . SER A 1 263 ? -27.594 1.816 20.379 1.00 58.78 263 SER A C 1
ATOM 2230 O O . SER A 1 263 ? -28.035 2.166 21.473 1.00 58.78 263 SER A O 1
ATOM 2232 N N . SER A 1 264 ? -28.400 1.613 19.340 1.00 62.47 264 SER A N 1
ATOM 2233 C CA . SER A 1 264 ? -29.818 1.998 19.340 1.00 62.47 264 SER A CA 1
ATOM 2234 C C . SER A 1 264 ? -30.671 1.282 20.401 1.00 62.47 264 SER A C 1
ATOM 2236 O O . SER A 1 264 ? -31.788 1.712 20.693 1.00 62.47 264 SER A O 1
ATOM 2238 N N . LYS A 1 265 ? -30.159 0.206 21.016 1.00 73.25 265 LYS A N 1
ATOM 2239 C CA . LYS A 1 265 ? -30.900 -0.616 21.984 1.00 73.25 265 LYS A CA 1
ATOM 2240 C C . LYS A 1 265 ? -30.968 -0.010 23.389 1.00 73.25 265 LYS A C 1
ATOM 2242 O O . LYS A 1 265 ? -31.997 -0.155 24.046 1.00 73.25 265 LYS A O 1
ATOM 2247 N N . PHE A 1 266 ? -29.918 0.663 23.865 1.00 82.88 266 PHE A N 1
ATOM 2248 C CA . PHE A 1 266 ? -29.898 1.189 25.238 1.00 82.88 266 PHE A CA 1
ATOM 2249 C C . PHE A 1 266 ? -30.570 2.555 25.359 1.00 82.88 266 PHE A C 1
ATOM 2251 O O . PHE A 1 266 ? -31.256 2.795 26.354 1.00 82.88 266 PHE A O 1
ATOM 2258 N N . ASP A 1 267 ? -30.463 3.405 24.335 1.00 82.62 267 ASP A N 1
ATOM 2259 C CA . ASP A 1 267 ? -31.098 4.727 24.317 1.00 82.62 267 ASP A CA 1
ATOM 2260 C C . ASP A 1 267 ? -32.617 4.628 24.523 1.00 82.62 267 ASP A C 1
ATOM 2262 O O . ASP A 1 267 ? -33.194 5.355 25.333 1.00 82.62 267 ASP A O 1
ATOM 2266 N N . TYR A 1 268 ? -33.274 3.671 23.857 1.00 84.38 268 TYR A N 1
ATOM 2267 C CA . TYR A 1 268 ? -34.706 3.420 24.038 1.00 84.38 268 TYR A CA 1
ATOM 2268 C C . TYR A 1 268 ? -35.060 3.046 25.487 1.00 84.38 268 TYR A C 1
ATOM 2270 O O . TYR A 1 268 ? -35.984 3.619 26.067 1.00 84.38 268 TYR A O 1
ATOM 2278 N N . ILE A 1 269 ? -34.311 2.117 26.090 1.00 87.38 269 ILE A N 1
ATOM 2279 C CA . ILE A 1 269 ? -34.559 1.642 27.460 1.00 87.38 269 ILE A CA 1
ATOM 2280 C C . ILE A 1 269 ? -34.336 2.775 28.468 1.00 87.38 269 ILE A C 1
ATOM 2282 O O . ILE A 1 269 ? -35.158 2.983 29.361 1.00 87.38 269 ILE A O 1
ATOM 2286 N N . ILE A 1 270 ? -33.255 3.541 28.308 1.00 88.25 270 ILE A N 1
ATOM 2287 C CA . ILE A 1 270 ? -32.945 4.694 29.160 1.00 88.25 270 ILE A CA 1
ATOM 2288 C C . ILE A 1 270 ? -34.062 5.740 29.062 1.00 88.25 270 ILE A C 1
ATOM 2290 O O . ILE A 1 270 ? -34.532 6.234 30.091 1.00 88.25 270 ILE A O 1
ATOM 2294 N N . ASN A 1 271 ? -34.540 6.040 27.853 1.00 87.69 271 ASN A N 1
ATOM 2295 C CA . ASN A 1 271 ? -35.637 6.985 27.637 1.00 87.69 271 ASN A CA 1
ATOM 2296 C C . ASN A 1 271 ? -36.947 6.511 28.281 1.00 87.69 271 ASN A C 1
ATOM 2298 O O . ASN A 1 271 ? -37.658 7.315 28.884 1.00 87.69 271 ASN A O 1
ATOM 2302 N N . LEU A 1 272 ? -37.253 5.212 28.212 1.00 87.50 272 LEU A N 1
ATOM 2303 C CA . LEU A 1 272 ? -38.437 4.636 28.851 1.00 87.50 272 LEU A CA 1
ATOM 2304 C C . LEU A 1 272 ? -38.376 4.762 30.381 1.00 87.50 272 LEU A C 1
ATOM 2306 O O . LEU A 1 272 ? -39.353 5.170 31.006 1.00 87.50 272 LEU A O 1
ATOM 2310 N N . LEU A 1 273 ? -37.227 4.450 30.988 1.00 87.06 273 LEU A N 1
ATOM 2311 C CA . LEU A 1 273 ? -37.050 4.493 32.445 1.00 87.06 273 LEU A CA 1
ATOM 2312 C C . LEU A 1 273 ? -36.957 5.919 33.011 1.00 87.06 273 LEU A C 1
ATOM 2314 O O . LEU A 1 273 ? -37.210 6.131 34.195 1.00 87.06 273 LEU A O 1
ATOM 2318 N N . THR A 1 274 ? -36.600 6.899 32.180 1.00 87.94 274 THR A N 1
ATOM 2319 C CA . THR A 1 274 ? -36.510 8.320 32.563 1.00 87.94 274 THR A CA 1
ATOM 2320 C C . THR A 1 274 ? -37.732 9.139 32.139 1.00 87.94 274 THR A C 1
ATOM 2322 O O . THR A 1 274 ? -37.775 10.354 32.368 1.00 87.94 274 THR A O 1
ATOM 2325 N N . LEU A 1 275 ? -38.748 8.487 31.558 1.00 86.94 275 LEU A N 1
ATOM 2326 C CA . LEU A 1 275 ? -39.952 9.129 31.044 1.00 86.94 275 LEU A CA 1
ATOM 2327 C C . LEU A 1 275 ? -40.682 9.899 32.152 1.00 86.94 275 LEU A C 1
ATOM 2329 O O . LEU A 1 275 ? -41.254 9.329 33.082 1.00 86.94 275 LEU A O 1
ATOM 2333 N N . LYS A 1 276 ? -40.731 11.225 32.015 1.00 82.12 276 LYS A N 1
ATOM 2334 C CA . LYS A 1 276 ? -41.559 12.076 32.873 1.00 82.12 276 LYS A CA 1
ATOM 2335 C C . LYS A 1 276 ? -42.988 12.085 32.340 1.00 82.12 276 LYS A C 1
ATOM 2337 O O . LYS A 1 276 ? -43.247 12.632 31.270 1.00 82.12 276 LYS A O 1
ATOM 2342 N N . ILE A 1 277 ? -43.931 11.533 33.102 1.00 81.88 277 ILE A N 1
ATOM 2343 C CA . ILE A 1 277 ? -45.356 11.594 32.751 1.00 81.88 277 ILE A CA 1
ATOM 2344 C C . ILE A 1 277 ? -45.820 13.055 32.827 1.00 81.88 277 ILE A C 1
ATOM 2346 O O . ILE A 1 277 ? -45.913 13.642 33.908 1.00 81.88 277 ILE A O 1
ATOM 2350 N N . SER A 1 278 ? -46.091 13.658 31.671 1.00 79.81 278 SER A N 1
ATOM 2351 C CA . SER A 1 278 ? -46.529 15.053 31.544 1.00 79.81 278 SER A CA 1
ATOM 2352 C C . SER A 1 278 ? -48.022 15.234 31.835 1.00 79.81 278 SER A C 1
ATOM 2354 O O . SER A 1 278 ? -48.424 16.268 32.366 1.00 79.81 278 SER A O 1
ATOM 2356 N N . ASN A 1 279 ? -48.845 14.216 31.561 1.00 80.38 279 ASN A N 1
ATOM 2357 C CA . ASN A 1 279 ? -50.275 14.232 31.862 1.00 80.38 279 ASN A CA 1
ATOM 2358 C C . ASN A 1 279 ? -50.527 13.952 33.350 1.00 80.38 279 ASN A C 1
ATOM 2360 O O . ASN A 1 279 ? -50.310 12.838 33.825 1.00 80.38 279 ASN A O 1
ATOM 2364 N N . GLN A 1 280 ? -51.041 14.948 34.074 1.00 76.56 280 GLN A N 1
ATOM 2365 C CA . GLN A 1 280 ? -51.356 14.817 35.499 1.00 76.56 280 GLN A CA 1
ATOM 2366 C C . GLN A 1 280 ? -52.356 13.695 35.809 1.00 76.56 280 GLN A C 1
ATOM 2368 O O . GLN A 1 280 ? -52.222 13.075 36.856 1.00 76.56 280 GLN A O 1
ATOM 2373 N N . LYS A 1 281 ? -53.294 13.373 34.905 1.00 79.56 281 LYS A N 1
ATOM 2374 C CA . LYS A 1 281 ? -54.264 12.277 35.108 1.00 79.56 281 LYS A CA 1
ATOM 2375 C C . LYS A 1 281 ? -53.621 10.887 35.128 1.00 79.56 281 LYS A C 1
ATOM 2377 O O . LYS A 1 281 ? -54.238 9.941 35.597 1.00 79.56 281 LYS A O 1
ATOM 2382 N N . ASN A 1 282 ? -52.401 10.776 34.606 1.00 74.94 282 ASN A N 1
ATOM 2383 C CA . ASN A 1 282 ? -51.654 9.525 34.495 1.00 74.94 282 ASN A CA 1
ATOM 2384 C C . ASN A 1 282 ? -50.506 9.438 35.515 1.00 74.94 282 ASN A C 1
ATOM 2386 O O . ASN A 1 282 ? -49.748 8.468 35.492 1.00 74.94 282 ASN A O 1
ATOM 2390 N N . LYS A 1 283 ? -50.325 10.452 36.373 1.00 72.12 283 LYS A N 1
ATOM 2391 C CA . LYS A 1 283 ? -49.377 10.377 37.490 1.00 72.12 283 LYS A CA 1
ATOM 2392 C C . LYS A 1 283 ? -50.009 9.525 38.596 1.00 72.12 283 LYS A C 1
ATOM 2394 O O . LYS A 1 283 ? -51.148 9.784 38.971 1.00 72.12 283 LYS A O 1
ATOM 2399 N N . LYS A 1 284 ? -49.286 8.497 39.049 1.00 61.56 284 LYS A N 1
ATOM 2400 C CA . LYS A 1 284 ? -49.632 7.716 40.245 1.00 61.56 284 LYS A CA 1
ATOM 2401 C C . LYS A 1 284 ? -49.453 8.553 41.504 1.00 61.56 284 LYS A C 1
ATOM 2403 O O . LYS A 1 284 ? -48.489 9.352 41.521 1.00 61.56 284 LYS A O 1
#